Protein AF-A0A813K2S5-F1 (afdb_monomer)

Nearest PDB structures (foldseek):
  2o8b-assembly1_B  TM=3.617E-01  e=5.318E+00  Homo sapiens
  2o8e-assembly1_B  TM=2.676E-01  e=5.989E+00  Homo sapiens

pLDDT: mean 72.58, std 20.73, range [22.94, 98.62]

Solvent-accessible surface area (backbone atoms only — not comparable to full-atom values): 15401 Å² total; per-residue (Å²): 129,87,79,76,51,70,48,83,64,84,68,65,55,86,77,59,56,74,66,59,56,49,53,54,44,56,50,41,70,76,36,74,79,32,55,34,49,39,57,57,75,54,79,77,63,90,71,60,77,89,68,70,72,74,71,75,44,37,59,99,52,83,78,82,60,95,55,43,89,54,38,41,74,51,77,44,74,51,33,73,89,70,33,98,52,67,48,44,52,58,40,32,38,36,63,92,74,27,31,32,36,40,49,63,71,49,37,31,54,59,90,60,70,59,75,76,48,26,74,41,27,86,86,70,52,67,36,81,62,50,68,69,56,35,52,51,49,52,42,47,72,44,48,61,44,82,87,78,85,49,74,63,57,54,53,55,58,37,64,37,67,32,36,45,35,50,53,50,60,69,58,47,40,72,64,40,32,70,63,49,41,54,45,51,59,57,59,42,72,47,84,29,57,26,33,39,33,73,47,80,43,54,70,44,61,40,41,34,65,54,50,52,33,25,48,14,63,62,73,82,41,78,31,54,66,78,81,54,76,70,53,50,53,38,40,48,57,51,40,64,54,41,73,44,102,60,29,81,77,64,76,85,64,80,82,80,78,71,78,88,126

Sequence (261 aa):
MNSERWLILWCQAQHLSTRHRSHIFRRSTQRPQFGSLHSPGQNTSPFDPSLGSHVDGVLGQGGSPPWEQEIEYKVFYVGPPETAGTYAETAFFHKKTNTLLITDAVLKVPDMPPPVLASYGYEGTPEELSLQQWYYKFIAFNFLTMRGSDEADFKALCKPPGIVSPILRFTLYPICQKQAAAWVESVARWPFEQVVAAHLQSPFRLTPVEFVDAFGFLFGKKSSWEPEAAQLVNLRSASENLDGPDALKSSIWVRFDVAQS

Mean predicted aligned error: 10.88 Å

Structure (mmCIF, N/CA/C/O backbone):
data_AF-A0A813K2S5-F1
#
_entry.id   AF-A0A813K2S5-F1
#
loop_
_atom_site.group_PDB
_atom_site.id
_atom_site.type_symbol
_atom_site.label_atom_id
_atom_site.label_alt_id
_atom_site.label_comp_id
_atom_site.label_asym_id
_atom_site.label_entity_id
_atom_site.label_seq_id
_atom_site.pdbx_PDB_ins_code
_atom_site.Cartn_x
_atom_site.Cartn_y
_atom_site.Cartn_z
_atom_site.occupancy
_atom_site.B_iso_or_equiv
_atom_site.auth_seq_id
_atom_site.auth_comp_id
_atom_site.auth_asym_id
_atom_site.auth_atom_id
_atom_site.pdbx_PDB_model_num
ATOM 1 N N . MET A 1 1 ? -32.348 8.554 10.141 1.00 35.47 1 MET A N 1
ATOM 2 C CA . MET A 1 1 ? -30.985 8.764 10.673 1.00 35.47 1 MET A CA 1
ATOM 3 C C . MET A 1 1 ? -30.166 9.372 9.554 1.00 35.47 1 MET A C 1
ATOM 5 O O . MET A 1 1 ? -30.140 8.791 8.477 1.00 35.47 1 MET A O 1
ATOM 9 N N . ASN A 1 2 ? -29.651 10.587 9.755 1.00 33.03 2 ASN A N 1
ATOM 10 C CA . ASN A 1 2 ? -28.943 11.352 8.729 1.00 33.03 2 ASN A CA 1
ATOM 11 C C . ASN A 1 2 ? -27.698 10.586 8.277 1.00 33.03 2 ASN A C 1
ATOM 13 O O . ASN A 1 2 ? -26.730 10.488 9.020 1.00 33.03 2 ASN A O 1
ATOM 17 N N . SER A 1 3 ? -27.729 10.047 7.059 1.00 38.81 3 SER A N 1
ATOM 18 C CA . SER A 1 3 ? -26.533 9.587 6.363 1.00 38.81 3 SER A CA 1
ATOM 19 C C . SER A 1 3 ? -25.737 10.829 5.956 1.00 38.81 3 SER A C 1
ATOM 21 O O . SER A 1 3 ? -25.909 11.347 4.847 1.00 38.81 3 SER A O 1
ATOM 23 N N . GLU A 1 4 ? -24.954 11.381 6.876 1.00 46.59 4 GLU A N 1
ATOM 24 C CA . GLU A 1 4 ? -23.984 12.415 6.536 1.00 46.59 4 GLU A CA 1
ATOM 25 C C . GLU A 1 4 ? -23.034 11.824 5.496 1.00 46.59 4 GLU A C 1
ATOM 27 O O . GLU A 1 4 ? -22.458 10.749 5.673 1.00 46.59 4 GLU A O 1
ATOM 32 N N . ARG A 1 5 ? -22.995 12.454 4.326 1.00 54.19 5 ARG A N 1
ATOM 33 C CA . ARG A 1 5 ? -22.321 11.910 3.156 1.00 54.19 5 ARG A CA 1
ATOM 34 C C . ARG A 1 5 ? -20.870 12.361 3.240 1.00 54.19 5 ARG A C 1
ATOM 36 O O . ARG A 1 5 ? -20.599 13.512 2.960 1.00 54.19 5 ARG A O 1
ATOM 43 N N . TRP A 1 6 ? -19.950 11.488 3.634 1.00 51.88 6 TRP A N 1
ATOM 44 C CA . TRP A 1 6 ? -18.517 11.798 3.722 1.00 51.88 6 TRP A CA 1
ATOM 45 C C . TRP A 1 6 ? -17.770 11.253 2.504 1.00 51.88 6 TRP A C 1
ATOM 47 O O . TRP A 1 6 ? -18.088 10.169 2.012 1.00 51.88 6 TRP A O 1
ATOM 57 N N . LEU A 1 7 ? -16.812 12.019 1.977 1.00 45.34 7 LEU A N 1
ATOM 58 C CA . LEU A 1 7 ? -15.951 11.591 0.876 1.00 45.34 7 LEU A CA 1
ATOM 59 C C . LEU A 1 7 ? -14.564 11.340 1.459 1.00 45.34 7 LEU A C 1
ATOM 61 O O . LEU A 1 7 ? -13.868 12.277 1.834 1.00 45.34 7 LEU A O 1
ATOM 65 N N . ILE A 1 8 ? -14.154 10.074 1.530 1.00 52.47 8 ILE A N 1
ATOM 66 C CA . ILE A 1 8 ? -12.787 9.730 1.923 1.00 52.47 8 ILE A CA 1
ATOM 67 C C . ILE A 1 8 ? -11.876 10.095 0.750 1.00 52.47 8 ILE A C 1
ATOM 69 O O . ILE A 1 8 ? -11.872 9.427 -0.286 1.00 52.47 8 ILE A O 1
ATOM 73 N N . LEU A 1 9 ? -11.134 11.190 0.889 1.00 47.56 9 LEU A N 1
ATOM 74 C CA . LEU A 1 9 ? -10.131 11.598 -0.085 1.00 47.56 9 LEU A CA 1
ATOM 75 C C . LEU A 1 9 ? -8.822 10.890 0.248 1.00 47.56 9 LEU A C 1
ATOM 77 O O . LEU A 1 9 ? -8.019 11.322 1.068 1.00 47.56 9 LEU A O 1
ATOM 81 N N . TRP A 1 10 ? -8.667 9.737 -0.387 1.00 48.69 10 TRP A N 1
ATOM 82 C CA . TRP A 1 10 ? -7.575 8.809 -0.171 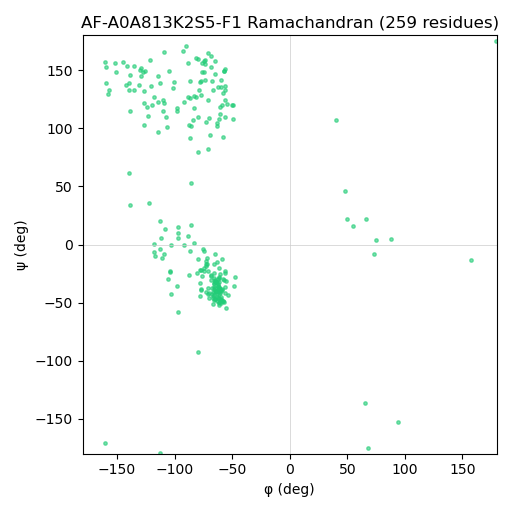1.00 48.69 10 TRP A CA 1
ATOM 83 C C . TRP A 1 10 ? -6.361 9.166 -1.026 1.00 48.69 10 TRP A C 1
ATOM 85 O O . TRP A 1 10 ? -6.346 8.868 -2.220 1.00 48.69 10 TRP A O 1
ATOM 95 N N . CYS A 1 11 ? -5.336 9.795 -0.449 1.00 43.56 11 CYS A N 1
ATOM 96 C CA . CYS A 1 11 ? -4.031 9.862 -1.105 1.00 43.56 11 CYS A CA 1
ATOM 97 C C . CYS A 1 11 ? -2.877 10.155 -0.134 1.00 43.56 11 CYS A C 1
ATOM 99 O O . CYS A 1 11 ? -2.988 11.019 0.735 1.00 43.56 11 CYS A O 1
ATOM 101 N N . GLN A 1 12 ? -1.754 9.466 -0.333 1.00 46.38 12 GLN A N 1
ATOM 102 C CA . GLN A 1 12 ? -0.416 9.741 0.198 1.00 46.38 12 GLN A CA 1
ATOM 103 C C . GLN A 1 12 ? 0.026 11.159 -0.237 1.00 46.38 12 GLN A C 1
ATOM 105 O O . GLN A 1 12 ? 0.525 11.389 -1.335 1.00 46.38 12 GLN A O 1
ATOM 110 N N . ALA A 1 13 ? -0.237 12.176 0.588 1.0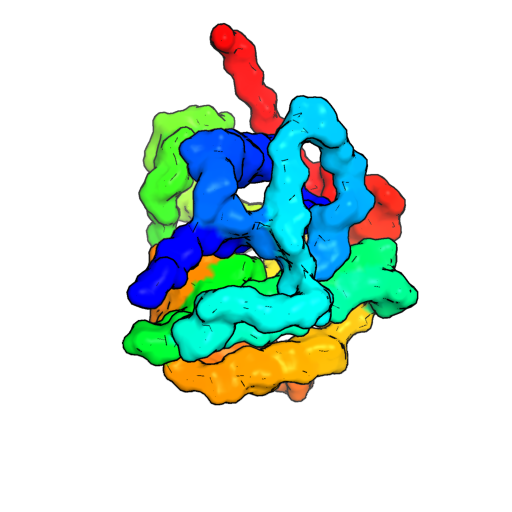0 38.75 13 ALA A N 1
ATOM 111 C CA . ALA A 1 13 ? -0.197 13.571 0.139 1.00 38.75 13 ALA A CA 1
ATOM 112 C C . ALA A 1 13 ? 1.169 14.267 0.227 1.00 38.75 13 ALA A C 1
ATOM 114 O O . ALA A 1 13 ? 1.231 15.476 -0.011 1.00 38.75 13 ALA A O 1
ATOM 115 N N . GLN A 1 14 ? 2.267 13.583 0.540 1.00 40.28 14 GLN A N 1
ATOM 116 C CA . GLN A 1 14 ? 3.541 14.295 0.697 1.00 40.28 14 GLN A CA 1
ATOM 117 C C . GLN A 1 14 ? 4.180 14.703 -0.626 1.00 40.28 14 GLN A C 1
ATOM 119 O O . GLN A 1 14 ? 4.801 15.761 -0.678 1.00 40.28 14 GLN A O 1
ATOM 124 N N . HIS A 1 15 ? 3.910 13.980 -1.719 1.00 42.50 15 HIS A N 1
ATOM 125 C CA . HIS A 1 15 ? 4.496 14.282 -3.031 1.00 42.50 15 HIS A CA 1
ATOM 126 C C . HIS A 1 15 ? 3.508 14.153 -4.200 1.00 42.50 15 HIS A C 1
ATOM 128 O O . HIS A 1 15 ? 3.886 13.807 -5.315 1.00 42.50 15 HIS A O 1
ATOM 134 N N . LEU A 1 16 ? 2.229 14.477 -3.982 1.00 41.88 16 LEU A N 1
ATOM 135 C CA . LEU A 1 16 ? 1.298 14.661 -5.096 1.00 41.88 16 LEU A CA 1
ATOM 136 C C . LEU A 1 16 ? 1.748 15.822 -5.992 1.00 41.88 16 LEU A C 1
ATOM 138 O O . LEU A 1 16 ? 2.026 16.915 -5.493 1.00 41.88 16 LEU A O 1
ATOM 142 N N . SER A 1 17 ? 1.709 15.634 -7.317 1.00 42.88 17 SER A N 1
ATOM 143 C CA . SER A 1 17 ? 1.743 16.781 -8.231 1.00 42.88 17 SER A CA 1
ATOM 144 C C . SER A 1 17 ? 0.589 17.728 -7.915 1.00 42.88 17 SER A C 1
ATOM 146 O O . SER A 1 17 ? -0.513 17.310 -7.539 1.00 42.88 17 SER A O 1
ATOM 148 N N . THR A 1 18 ? 0.806 19.017 -8.163 1.00 47.19 18 THR A N 1
ATOM 149 C CA . THR A 1 18 ? -0.199 20.085 -8.053 1.00 47.19 18 THR A CA 1
ATOM 150 C C . THR A 1 18 ? -1.531 19.724 -8.733 1.00 47.19 18 THR A C 1
ATOM 152 O O . THR A 1 18 ? -2.592 20.156 -8.288 1.00 47.19 18 THR A O 1
ATOM 155 N N . ARG A 1 19 ? -1.503 18.871 -9.772 1.00 46.28 19 ARG A N 1
ATOM 156 C CA . ARG A 1 19 ? -2.680 18.396 -10.520 1.00 46.28 19 ARG A CA 1
ATOM 157 C C . ARG A 1 19 ? -3.579 17.420 -9.754 1.00 46.28 19 ARG A C 1
ATOM 159 O O . ARG A 1 19 ? -4.795 17.474 -9.905 1.00 46.28 19 ARG A O 1
ATOM 166 N N . HIS A 1 20 ? -3.023 16.519 -8.946 1.00 51.09 20 HIS A N 1
ATOM 167 C CA . HIS A 1 20 ? -3.853 15.576 -8.186 1.00 51.09 20 HIS A CA 1
ATOM 168 C C . HIS A 1 20 ? -4.575 16.302 -7.042 1.00 51.09 20 HIS A C 1
ATOM 170 O O . HIS A 1 20 ? -5.776 16.124 -6.838 1.00 51.09 20 HIS A O 1
ATOM 176 N N . ARG A 1 21 ? -3.860 17.217 -6.370 1.00 54.69 21 ARG A N 1
ATOM 177 C CA . ARG A 1 21 ? -4.424 18.095 -5.333 1.00 54.69 21 ARG A CA 1
ATOM 178 C C . ARG A 1 21 ? -5.542 18.982 -5.889 1.00 54.69 21 ARG A C 1
ATOM 180 O O . ARG A 1 21 ? -6.594 19.091 -5.266 1.00 54.69 21 ARG A O 1
ATOM 187 N N . SER A 1 22 ? -5.370 19.543 -7.089 1.00 57.72 22 SER A N 1
ATOM 188 C CA . SER A 1 22 ? -6.408 20.368 -7.720 1.00 57.72 22 SER A CA 1
ATOM 189 C C . SER A 1 22 ? -7.646 19.570 -8.150 1.00 57.72 22 SER A C 1
ATOM 191 O O . SER A 1 22 ? -8.754 20.104 -8.102 1.00 57.72 22 SER A O 1
ATOM 193 N N . HIS A 1 23 ? -7.512 18.287 -8.509 1.00 59.78 23 HIS A N 1
ATOM 194 C CA . HIS A 1 23 ? -8.668 17.437 -8.821 1.00 59.78 23 HIS A CA 1
ATOM 195 C C . HIS A 1 23 ? -9.488 17.088 -7.573 1.00 59.78 23 HIS A C 1
ATOM 197 O O . HIS A 1 23 ? -10.718 17.156 -7.604 1.00 59.78 23 HIS A O 1
ATOM 203 N N . ILE A 1 24 ? -8.808 16.757 -6.470 1.00 58.00 24 ILE A N 1
ATOM 204 C CA . ILE A 1 24 ? -9.434 16.546 -5.159 1.00 58.00 24 ILE A CA 1
ATOM 205 C C . ILE A 1 24 ? -10.199 17.806 -4.735 1.00 58.00 24 ILE A C 1
ATOM 207 O O . ILE A 1 24 ? -11.386 17.735 -4.415 1.00 58.00 24 ILE A O 1
ATOM 211 N N . PHE A 1 25 ? -9.551 18.965 -4.845 1.00 61.44 25 PHE A N 1
ATOM 212 C CA . PHE A 1 25 ? -10.149 20.262 -4.546 1.00 61.44 25 PHE A CA 1
ATOM 213 C C . PHE A 1 25 ? -11.383 20.580 -5.408 1.00 61.44 25 PHE A C 1
ATOM 215 O O . PHE A 1 25 ? -12.428 21.005 -4.910 1.00 61.44 25 PHE A O 1
ATOM 222 N N . ARG A 1 26 ? -11.305 20.339 -6.721 1.00 59.34 26 ARG A N 1
ATOM 223 C CA . ARG A 1 26 ? -12.440 20.565 -7.626 1.00 59.34 26 ARG A CA 1
ATOM 224 C C . ARG A 1 26 ? -13.641 19.693 -7.256 1.00 59.34 26 ARG A C 1
ATOM 226 O O . ARG A 1 26 ? -14.778 20.111 -7.441 1.00 59.34 26 ARG A O 1
ATOM 233 N N . ARG A 1 27 ? -13.409 18.489 -6.725 1.00 60.56 27 ARG A N 1
ATOM 234 C CA . ARG A 1 27 ? -14.488 17.604 -6.269 1.00 60.56 27 ARG A CA 1
ATOM 235 C C . ARG A 1 27 ? -15.072 18.021 -4.922 1.00 60.56 27 ARG A C 1
ATOM 237 O O . ARG A 1 27 ? -16.290 17.936 -4.784 1.00 60.56 27 ARG A O 1
ATOM 244 N N . SER A 1 28 ? -14.257 18.475 -3.966 1.00 58.66 28 SER A N 1
ATOM 245 C CA . SER A 1 28 ? -14.759 18.942 -2.664 1.00 58.66 28 SER A CA 1
ATOM 246 C C . SER A 1 28 ? -15.585 20.225 -2.803 1.00 58.66 28 SER A C 1
ATOM 248 O O . SER A 1 28 ? -16.682 20.311 -2.261 1.00 58.66 28 SER A O 1
ATOM 250 N N . THR A 1 29 ? -15.152 21.172 -3.641 1.00 60.12 29 THR A N 1
ATOM 251 C CA . THR A 1 29 ? -15.926 22.397 -3.940 1.00 60.12 29 THR A CA 1
ATOM 252 C C . THR A 1 29 ? -17.232 22.141 -4.683 1.00 60.12 29 THR A C 1
ATOM 254 O O . THR A 1 29 ? -18.218 22.833 -4.449 1.00 60.12 29 THR A O 1
ATOM 257 N N . GLN A 1 30 ? -17.278 21.133 -5.557 1.00 63.53 30 GLN A N 1
ATOM 258 C CA . GLN A 1 30 ? -18.517 20.717 -6.224 1.00 63.53 30 GLN A CA 1
ATOM 259 C C . GLN A 1 30 ? -19.491 19.992 -5.288 1.00 63.53 30 GLN A C 1
ATOM 261 O O . GLN A 1 30 ? -20.648 19.776 -5.656 1.00 63.53 30 GLN A O 1
ATOM 266 N N . ARG A 1 31 ? -19.030 19.566 -4.107 1.00 63.06 31 ARG A N 1
ATOM 267 C CA . ARG A 1 31 ? -19.806 18.765 -3.162 1.00 63.06 31 ARG A CA 1
ATOM 268 C C . ARG A 1 31 ? -19.569 19.219 -1.710 1.00 63.06 31 ARG A C 1
ATOM 270 O O . ARG A 1 31 ? -19.125 18.406 -0.902 1.00 63.06 31 ARG A O 1
ATOM 277 N N . PRO A 1 32 ? -19.906 20.475 -1.358 1.00 60.59 32 PRO A N 1
ATOM 278 C CA . PRO A 1 32 ? -19.637 21.056 -0.036 1.00 60.59 32 PRO A CA 1
ATOM 279 C C . PRO A 1 32 ? -20.361 20.346 1.118 1.00 60.59 32 PRO A C 1
ATOM 281 O O . PRO A 1 32 ? -20.025 20.539 2.277 1.00 60.59 32 PRO A O 1
ATOM 284 N N . GLN A 1 33 ? -21.357 19.513 0.812 1.00 56.88 33 GLN A N 1
ATOM 285 C CA . GLN A 1 33 ? -22.046 18.657 1.773 1.00 56.88 33 GLN A CA 1
ATOM 286 C C . GLN A 1 33 ? -21.233 17.426 2.216 1.00 56.88 33 GLN A C 1
ATOM 288 O O . GLN A 1 33 ? -21.732 16.657 3.034 1.00 56.88 33 GLN A O 1
ATOM 293 N N . PHE A 1 34 ? -20.045 17.202 1.641 1.00 64.25 34 PHE A N 1
ATOM 294 C CA . PHE A 1 34 ? -19.131 16.131 2.029 1.00 64.25 34 PHE A CA 1
ATOM 295 C C . PHE A 1 34 ? -17.909 16.713 2.725 1.00 64.25 34 PHE A C 1
ATOM 297 O O . PHE A 1 34 ? -17.176 17.488 2.113 1.00 64.25 34 PHE A O 1
ATOM 304 N N . GLY A 1 35 ? -17.662 16.296 3.966 1.00 66.00 35 GLY A N 1
ATOM 305 C CA . GLY A 1 35 ? -16.432 16.672 4.650 1.00 66.00 35 GLY A CA 1
ATOM 306 C C . GLY A 1 35 ? -15.225 15.829 4.219 1.00 66.00 35 GLY A C 1
ATOM 307 O O . GLY A 1 35 ? -15.371 14.725 3.677 1.00 66.00 35 GLY A O 1
ATOM 308 N N . SER A 1 36 ? -14.035 16.376 4.458 1.00 70.50 36 SER A N 1
ATOM 309 C CA . SER A 1 36 ? -12.721 15.884 4.051 1.00 70.50 36 SER A CA 1
ATOM 310 C C . SER A 1 36 ? -11.837 15.599 5.264 1.00 70.50 36 SER A C 1
ATOM 312 O O . SER A 1 36 ? -11.511 16.495 6.044 1.00 70.50 36 SER A O 1
ATOM 314 N N . LEU A 1 37 ? -11.402 14.345 5.393 1.00 73.25 37 LEU A N 1
ATOM 315 C CA . LEU A 1 37 ? -10.451 13.898 6.411 1.00 73.25 37 LEU A CA 1
ATOM 316 C C . LEU A 1 37 ? -9.133 13.495 5.751 1.00 73.25 37 LEU A C 1
ATOM 318 O O . LEU A 1 37 ? -9.137 12.835 4.713 1.00 73.25 37 LEU A O 1
ATOM 322 N N . HIS A 1 38 ? -8.013 13.864 6.371 1.00 76.25 38 HIS A N 1
ATOM 323 C CA . HIS A 1 38 ? -6.666 13.602 5.851 1.00 76.25 38 HIS A CA 1
ATOM 324 C C . HIS A 1 38 ? -5.821 12.784 6.826 1.00 76.25 38 HIS A C 1
ATOM 326 O O . HIS A 1 38 ? -6.078 12.776 8.027 1.00 76.25 38 HIS A O 1
ATOM 332 N N . SER A 1 39 ? -4.771 12.125 6.329 1.00 76.44 39 SER A N 1
ATOM 333 C CA . SER A 1 39 ? -3.794 11.485 7.223 1.00 76.44 39 SER A CA 1
ATOM 334 C C . SER A 1 39 ? -2.896 12.545 7.890 1.00 76.44 39 SER A C 1
ATOM 336 O O . SER A 1 39 ? -2.713 13.630 7.327 1.00 76.44 39 SER A O 1
ATOM 338 N N . PRO A 1 40 ? -2.300 12.272 9.064 1.00 77.50 40 PRO A N 1
ATOM 339 C CA . PRO A 1 40 ? -1.408 13.221 9.732 1.00 77.50 40 PRO A CA 1
ATOM 340 C C . PRO A 1 40 ? -0.229 13.672 8.856 1.00 77.50 40 PRO A C 1
ATOM 342 O O . PRO A 1 40 ? 0.221 12.952 7.970 1.00 77.50 40 PRO A O 1
ATOM 345 N N . GLY A 1 41 ? 0.269 14.893 9.074 1.00 68.62 41 GLY A N 1
ATOM 346 C CA . GLY A 1 41 ? 1.410 15.455 8.330 1.00 68.62 41 GLY A CA 1
ATOM 347 C C . GLY A 1 41 ? 1.121 15.877 6.882 1.00 68.62 41 GLY A C 1
ATOM 348 O O . GLY A 1 41 ? 1.942 16.563 6.277 1.00 68.62 41 GLY A O 1
ATOM 349 N N . GLN A 1 42 ? -0.058 15.563 6.337 1.00 63.44 42 GLN A N 1
ATOM 350 C CA . GLN A 1 42 ? -0.455 15.910 4.965 1.00 63.44 42 GLN A CA 1
ATOM 351 C C . GLN A 1 42 ? -0.821 17.393 4.750 1.00 63.44 42 GLN A C 1
ATOM 353 O O . GLN A 1 42 ? -1.011 17.818 3.614 1.00 63.44 42 GLN A O 1
ATOM 358 N N . ASN A 1 43 ? -0.865 18.191 5.822 1.00 55.62 43 ASN A N 1
ATOM 359 C CA . ASN A 1 43 ? -1.227 19.616 5.809 1.00 55.62 43 ASN A CA 1
ATOM 360 C C . ASN A 1 43 ? -0.016 20.577 5.783 1.00 55.62 43 ASN A C 1
ATOM 362 O O . ASN A 1 43 ? -0.168 21.771 6.018 1.00 55.62 43 ASN A O 1
ATOM 366 N N . THR A 1 44 ? 1.203 20.071 5.568 1.00 46.28 44 THR A N 1
ATOM 367 C CA . THR A 1 44 ? 2.456 20.775 5.927 1.00 46.28 44 THR A CA 1
ATOM 368 C C . THR A 1 44 ? 3.140 21.560 4.797 1.00 46.28 44 THR A C 1
ATOM 370 O O . THR A 1 44 ? 4.210 22.123 5.007 1.00 46.28 44 THR A O 1
ATOM 373 N N . SER A 1 45 ? 2.536 21.669 3.611 1.00 44.00 45 SER A N 1
ATOM 374 C CA . SER A 1 45 ? 3.008 22.559 2.531 1.00 44.00 45 SER A CA 1
ATOM 375 C C . SER A 1 45 ? 1.959 23.650 2.303 1.00 44.00 45 SER A C 1
ATOM 377 O O . SER A 1 45 ? 0.782 23.328 2.474 1.00 44.00 45 SER A O 1
ATOM 379 N N . PRO A 1 46 ? 2.318 24.910 1.972 1.00 40.22 46 PRO A N 1
ATOM 380 C CA . PRO A 1 46 ? 1.391 26.030 2.070 1.00 40.22 46 PRO A CA 1
ATOM 381 C C . PRO A 1 46 ? 0.231 25.806 1.106 1.00 40.22 46 PRO A C 1
ATOM 383 O O . PRO A 1 46 ? 0.356 25.978 -0.106 1.00 40.22 46 PRO A O 1
ATOM 386 N N . PHE A 1 47 ? -0.899 25.373 1.657 1.00 49.78 47 PHE A N 1
ATOM 387 C CA . PHE A 1 47 ? -2.173 25.482 0.984 1.00 49.78 47 PHE A CA 1
ATOM 388 C C . PHE A 1 47 ? -2.396 26.969 0.770 1.00 49.78 47 PHE A C 1
ATOM 390 O O . PHE A 1 47 ? -2.421 27.731 1.734 1.00 49.78 47 PHE A O 1
ATOM 397 N N . ASP A 1 48 ? -2.501 27.378 -0.489 1.00 45.47 48 ASP A N 1
ATOM 398 C CA . ASP A 1 48 ? -2.971 28.711 -0.815 1.00 45.47 48 ASP A CA 1
ATOM 399 C C . ASP A 1 48 ? -4.399 28.841 -0.252 1.00 45.47 48 ASP A C 1
ATOM 401 O O . ASP A 1 48 ? -5.302 28.146 -0.730 1.00 45.47 48 ASP A O 1
ATOM 405 N N . PRO A 1 49 ? -4.634 29.689 0.766 1.00 46.47 49 PRO A N 1
ATOM 406 C CA . PRO A 1 49 ? -5.957 29.855 1.360 1.00 46.47 49 PRO A CA 1
ATOM 407 C C . PRO A 1 49 ? -6.987 30.372 0.344 1.00 46.47 49 PRO A C 1
ATOM 409 O O . PRO A 1 49 ? -8.188 30.191 0.542 1.00 46.47 49 PRO A O 1
ATOM 412 N N . SER A 1 50 ? -6.535 30.987 -0.759 1.00 44.91 50 SER A N 1
ATOM 413 C CA . SER A 1 50 ? -7.395 31.446 -1.855 1.00 44.91 50 SER A CA 1
ATOM 414 C C . SER A 1 50 ? -7.951 30.301 -2.709 1.00 44.91 50 SER A C 1
ATOM 416 O O . SER A 1 50 ? -8.961 30.474 -3.392 1.00 44.91 50 SER A O 1
ATOM 418 N N . LEU A 1 51 ? -7.361 29.104 -2.610 1.00 48.47 51 LEU A N 1
ATOM 419 C CA . LEU A 1 51 ? -7.858 27.882 -3.233 1.00 48.47 51 LEU A CA 1
ATOM 420 C C . LEU A 1 51 ? -8.899 27.165 -2.366 1.00 48.47 51 LEU A C 1
ATOM 422 O O . LEU A 1 51 ? -9.124 26.000 -2.612 1.00 48.47 51 LEU A O 1
ATOM 426 N N . GLY A 1 52 ? -9.525 27.785 -1.357 1.00 44.03 52 GLY A N 1
ATOM 427 C CA . GLY A 1 52 ? -10.814 27.352 -0.777 1.00 44.03 52 GLY A CA 1
ATOM 428 C C . GLY A 1 52 ? -10.948 25.909 -0.252 1.00 44.03 52 GLY A C 1
ATOM 429 O O . GLY A 1 52 ? -12.072 25.432 -0.086 1.00 44.03 52 GLY A O 1
ATOM 430 N N . SER A 1 53 ? -9.860 25.173 -0.021 1.00 50.81 53 SER A N 1
ATOM 431 C CA . SER A 1 53 ? -9.919 23.786 0.446 1.00 50.81 53 SER A CA 1
ATOM 432 C C . SER A 1 53 ? -10.183 23.737 1.950 1.00 50.81 53 SER A C 1
ATOM 434 O O . SER A 1 53 ? -9.310 24.079 2.748 1.00 50.81 53 SER A O 1
ATOM 436 N N . HIS A 1 54 ? -11.378 23.298 2.336 1.00 58.81 54 HIS A N 1
ATOM 437 C CA . HIS A 1 54 ? -11.701 22.991 3.725 1.00 58.81 54 HIS A CA 1
ATOM 438 C C . HIS A 1 54 ? -11.227 21.570 4.062 1.00 58.81 54 HIS A C 1
ATOM 440 O O . HIS A 1 54 ? -11.529 20.625 3.333 1.00 58.81 54 HIS A O 1
ATOM 446 N N . VAL A 1 55 ? -10.454 21.437 5.139 1.00 64.44 55 VAL A N 1
ATOM 447 C CA . VAL A 1 55 ? -10.108 20.152 5.756 1.00 64.44 55 VAL A CA 1
ATOM 448 C C . VAL A 1 55 ? -10.846 20.098 7.084 1.00 64.44 55 VAL A C 1
ATOM 450 O O . VAL A 1 55 ? -10.554 20.898 7.971 1.00 64.44 55 VAL A O 1
ATOM 453 N N . ASP A 1 56 ? -11.792 19.171 7.211 1.00 69.44 56 ASP A N 1
ATOM 454 C CA . ASP A 1 56 ? -12.653 19.041 8.391 1.00 69.44 56 ASP A CA 1
ATOM 455 C C . ASP A 1 56 ? -11.934 18.365 9.567 1.00 69.44 56 ASP A C 1
ATOM 457 O O . ASP A 1 56 ? -12.318 18.541 10.722 1.00 69.44 56 ASP A O 1
ATOM 461 N N . GLY A 1 57 ? -10.874 17.594 9.297 1.00 75.06 57 GLY A N 1
ATOM 462 C CA . GLY A 1 57 ? -10.102 16.938 10.348 1.00 75.06 57 GLY A CA 1
ATOM 463 C C . GLY A 1 57 ? -8.935 16.082 9.863 1.00 75.06 57 GLY A C 1
ATOM 464 O O . GLY A 1 57 ? -8.718 15.870 8.666 1.00 75.06 57 GLY A O 1
ATOM 465 N N . VAL A 1 58 ? -8.178 15.573 10.834 1.00 81.38 58 VAL A N 1
ATOM 466 C CA . VAL A 1 58 ? -7.019 14.699 10.628 1.00 81.38 58 VAL A CA 1
ATOM 467 C C . VAL A 1 58 ? -7.302 13.350 11.282 1.00 81.38 58 VAL A C 1
ATOM 469 O O . VAL A 1 58 ? -7.640 13.281 12.457 1.00 81.38 58 VAL A O 1
ATOM 472 N N . LEU A 1 59 ? -7.158 12.259 10.535 1.00 84.06 59 LEU A N 1
ATOM 473 C CA . LEU A 1 59 ? -7.383 10.903 11.033 1.00 84.06 59 LEU A CA 1
ATOM 474 C C . LEU A 1 59 ? -6.440 10.588 12.197 1.00 84.06 59 LEU A C 1
ATOM 476 O O . LEU A 1 59 ? -5.246 10.883 12.146 1.00 84.06 59 LEU A O 1
ATOM 480 N N . GLY A 1 60 ? -6.984 9.982 13.253 1.00 83.38 60 GLY A N 1
ATOM 481 C CA . GLY A 1 60 ? -6.254 9.738 14.499 1.00 83.38 60 GLY A CA 1
ATOM 482 C C . GLY A 1 60 ? -6.059 10.983 15.376 1.00 83.38 60 GLY A C 1
ATOM 483 O O . GLY A 1 60 ? -5.409 10.883 16.414 1.00 83.38 60 GLY A O 1
ATOM 484 N N . GLN A 1 61 ? -6.614 12.141 14.994 1.00 83.56 61 GLN A N 1
ATOM 485 C CA . GLN A 1 61 ? -6.646 13.355 15.811 1.00 83.56 61 GLN A CA 1
ATOM 486 C C . GLN A 1 61 ? -8.090 13.866 15.934 1.00 83.56 61 GLN A C 1
ATOM 488 O O . GLN A 1 61 ? -8.743 14.179 14.944 1.00 83.56 61 GLN A O 1
ATOM 493 N N . GLY A 1 62 ? -8.591 13.992 17.162 1.00 80.62 62 GLY A N 1
ATOM 494 C CA . GLY A 1 62 ? -9.961 14.444 17.421 1.00 80.62 62 GLY A CA 1
ATOM 495 C C . GLY A 1 62 ? -10.962 13.298 17.575 1.00 80.62 62 GLY A C 1
ATOM 496 O O . GLY A 1 62 ? -10.613 12.221 18.056 1.00 80.62 62 GLY A O 1
ATOM 497 N N . GLY A 1 63 ? -12.229 13.567 17.252 1.00 79.50 63 GLY A N 1
ATOM 498 C CA . GLY A 1 63 ? -13.320 12.606 17.409 1.00 79.50 63 GLY A CA 1
ATOM 499 C C . GLY A 1 63 ? -13.330 11.519 16.334 1.00 79.50 63 GLY A C 1
ATOM 500 O O . GLY A 1 63 ? -12.835 11.710 15.225 1.00 79.50 63 GLY A O 1
ATOM 501 N N . SER A 1 64 ? -13.943 10.385 16.667 1.00 82.38 64 SER A N 1
ATOM 502 C CA . SER A 1 64 ? -14.217 9.298 15.729 1.00 82.38 64 SER A CA 1
ATOM 503 C C . SER A 1 64 ? -15.021 9.781 14.518 1.00 82.38 64 SER A C 1
ATOM 505 O O . SER A 1 64 ? -16.037 10.462 14.704 1.00 82.38 64 SER A O 1
ATOM 507 N N . PRO A 1 65 ? -14.629 9.417 13.283 1.00 83.44 65 PRO A N 1
ATOM 508 C CA . PRO A 1 65 ? -15.432 9.743 12.120 1.00 83.44 65 PRO A CA 1
ATOM 509 C C . PRO A 1 65 ? -16.778 9.001 12.180 1.00 83.44 65 PRO A C 1
ATOM 511 O O . PRO A 1 65 ? -16.842 7.860 12.644 1.00 83.44 65 PRO A O 1
ATOM 514 N N . PRO A 1 66 ? -17.870 9.592 11.670 1.00 80.50 66 PRO A N 1
ATOM 515 C CA . PRO A 1 66 ? -19.215 9.026 11.818 1.00 80.50 66 PRO A CA 1
ATOM 516 C C . PRO A 1 66 ? -19.406 7.686 11.090 1.00 80.50 66 PRO A C 1
ATOM 518 O O . PRO A 1 66 ? -20.339 6.948 11.391 1.00 80.50 66 PRO A O 1
ATOM 521 N N . TRP A 1 67 ? -18.512 7.351 10.155 1.00 84.75 67 TRP A N 1
ATOM 522 C CA . TRP A 1 67 ? -18.488 6.086 9.419 1.00 84.75 67 TRP A CA 1
ATOM 523 C C . TRP A 1 67 ? -17.611 4.998 10.067 1.00 84.75 67 TRP A C 1
ATOM 525 O O . TRP A 1 67 ? -17.556 3.888 9.542 1.00 84.75 67 TRP A O 1
ATOM 535 N N . GLU A 1 68 ? -16.943 5.263 11.198 1.00 86.56 68 GLU A N 1
ATOM 536 C CA . GLU A 1 68 ? -15.977 4.332 11.819 1.00 86.56 68 GLU A CA 1
ATOM 537 C C . GLU A 1 68 ? -16.583 2.958 12.161 1.00 86.56 68 GLU A C 1
ATOM 539 O O . GLU A 1 68 ? -15.915 1.921 12.132 1.00 86.56 68 GLU A O 1
ATOM 544 N N . GLN A 1 69 ? -17.887 2.926 12.451 1.00 89.38 69 GLN A N 1
ATOM 545 C CA . GLN A 1 69 ? -18.594 1.679 12.741 1.00 89.38 69 GLN A CA 1
ATOM 546 C C . GLN A 1 69 ? -18.670 0.744 11.526 1.00 89.38 69 GLN A C 1
ATOM 548 O O . GLN A 1 69 ? -18.685 -0.474 11.712 1.00 89.38 69 GLN A O 1
ATOM 553 N N . GLU A 1 70 ? -18.678 1.289 10.307 1.00 90.94 70 GLU A N 1
ATOM 554 C CA . GLU A 1 70 ? -18.748 0.543 9.042 1.00 90.94 70 GLU A CA 1
ATOM 555 C C . GLU A 1 70 ? -17.368 0.355 8.400 1.00 90.94 70 GLU A C 1
ATOM 557 O O . GLU A 1 70 ? -17.087 -0.692 7.806 1.00 90.94 70 GLU A O 1
ATOM 562 N N . ILE A 1 71 ? -16.507 1.366 8.536 1.00 93.38 71 ILE A N 1
ATOM 563 C CA . ILE A 1 71 ? -15.162 1.411 7.973 1.00 93.38 71 ILE A CA 1
ATOM 564 C C . ILE A 1 71 ? -14.185 1.722 9.109 1.00 93.38 71 ILE A C 1
ATOM 566 O O . ILE A 1 71 ? -14.064 2.863 9.542 1.00 93.38 71 ILE A O 1
ATOM 570 N N . GLU A 1 72 ? -13.470 0.710 9.591 1.00 94.88 72 GLU A N 1
ATOM 571 C CA . GLU A 1 72 ? -12.377 0.935 10.543 1.00 94.88 72 GLU A CA 1
ATOM 572 C C . GLU A 1 72 ? -11.156 1.513 9.823 1.00 94.88 72 GLU A C 1
ATOM 574 O O . GLU A 1 72 ? -11.000 1.326 8.618 1.00 94.88 72 GLU A O 1
ATOM 579 N N . TYR A 1 73 ? -10.260 2.180 10.549 1.00 94.19 73 TYR A N 1
ATOM 580 C CA . TYR A 1 73 ? -9.016 2.695 9.979 1.00 94.19 73 TYR A CA 1
ATOM 581 C C . TYR A 1 73 ? -7.836 2.554 10.947 1.00 94.19 73 TYR A C 1
ATOM 583 O O . TYR A 1 73 ? -8.003 2.482 12.163 1.00 94.19 73 TYR A O 1
ATOM 591 N N . LYS A 1 74 ? -6.626 2.474 10.389 1.00 95.12 74 LYS A N 1
ATOM 592 C CA . LYS A 1 74 ? -5.351 2.363 11.107 1.00 95.12 74 LYS A CA 1
ATOM 593 C C . LYS A 1 74 ? -4.324 3.242 10.420 1.00 95.12 74 LYS A C 1
ATOM 595 O O . LYS A 1 74 ? -3.931 2.982 9.282 1.00 95.12 74 LYS A O 1
ATOM 600 N N . VAL A 1 75 ? -3.877 4.263 11.137 1.00 92.38 75 VAL A N 1
ATOM 601 C CA . VAL A 1 75 ? -2.893 5.227 10.647 1.00 92.38 75 VAL A CA 1
ATOM 602 C C . VAL A 1 75 ? -1.486 4.723 10.954 1.00 92.38 75 VAL A C 1
ATOM 604 O O . VAL A 1 75 ? -1.158 4.417 12.098 1.00 92.38 75 VAL A O 1
ATOM 607 N N . PHE A 1 76 ? -0.649 4.670 9.929 1.00 91.94 76 PHE A N 1
ATOM 608 C CA . PHE A 1 76 ? 0.797 4.639 10.041 1.00 91.94 76 PHE A CA 1
ATOM 609 C C . PHE A 1 76 ? 1.312 6.056 9.840 1.00 91.94 76 PHE A C 1
ATOM 611 O O . PHE A 1 76 ? 1.116 6.638 8.777 1.00 91.94 76 PHE A O 1
ATOM 618 N N . TYR A 1 77 ? 1.958 6.616 10.856 1.00 89.06 77 TYR A N 1
ATOM 619 C CA . TYR A 1 77 ? 2.566 7.936 10.780 1.00 89.06 77 TYR A CA 1
ATOM 620 C C . TYR A 1 77 ? 3.957 7.903 11.401 1.00 89.06 77 TYR A C 1
ATOM 622 O O . TYR A 1 77 ? 4.134 7.387 12.504 1.00 89.06 77 TYR A O 1
ATOM 630 N N . VAL A 1 78 ? 4.924 8.475 10.694 1.00 84.19 78 VAL A N 1
ATOM 631 C CA . VAL A 1 78 ? 6.286 8.715 11.177 1.00 84.19 78 VAL A CA 1
ATOM 632 C C . VAL A 1 78 ? 6.712 10.130 10.793 1.00 84.19 78 VAL A C 1
ATOM 634 O O . VAL A 1 78 ? 6.190 10.715 9.843 1.00 84.19 78 VAL A O 1
ATOM 637 N N . GLY A 1 79 ? 7.628 10.716 11.550 1.00 81.62 79 GLY A N 1
ATOM 638 C CA . GLY A 1 79 ? 8.136 12.058 11.297 1.00 81.62 79 GLY A CA 1
ATOM 639 C C . GLY A 1 79 ? 9.466 12.286 11.997 1.00 81.62 79 GLY A C 1
ATOM 640 O O . GLY A 1 79 ? 10.046 11.335 12.511 1.00 81.62 79 GLY A O 1
ATOM 641 N N . PRO A 1 80 ? 9.966 13.528 12.020 1.00 75.44 80 PRO A N 1
ATOM 642 C CA . PRO A 1 80 ? 11.163 13.851 12.783 1.00 75.44 80 PRO A CA 1
ATOM 643 C C . PRO A 1 80 ? 10.981 13.548 14.285 1.00 75.44 80 PRO A C 1
ATOM 645 O O . PRO A 1 80 ? 9.915 13.864 14.824 1.00 75.44 80 PRO A O 1
ATOM 648 N N . PRO A 1 81 ? 12.016 13.028 14.980 1.00 77.31 81 PRO A N 1
ATOM 649 C CA . PRO A 1 81 ? 13.386 12.817 14.497 1.00 77.31 81 PRO A CA 1
ATOM 650 C C . PRO A 1 81 ? 13.632 11.483 13.769 1.00 77.31 81 PRO A C 1
ATOM 652 O O . PRO A 1 81 ? 14.736 11.283 13.271 1.00 77.31 81 PRO A O 1
ATOM 655 N N . GLU A 1 82 ? 12.663 10.568 13.713 1.00 72.50 82 GLU A N 1
ATOM 656 C CA . GLU A 1 82 ? 12.843 9.241 13.113 1.00 72.50 82 GLU A CA 1
ATOM 657 C C . GLU A 1 82 ? 13.109 9.311 11.606 1.00 72.50 82 GLU A C 1
ATOM 659 O O . GLU A 1 82 ? 13.910 8.538 11.093 1.00 72.50 82 GLU A O 1
ATOM 664 N N . THR A 1 83 ? 12.465 10.238 10.897 1.00 68.56 83 THR A N 1
ATOM 665 C CA . THR A 1 83 ? 12.632 10.454 9.453 1.00 68.56 83 THR A CA 1
ATOM 666 C C . THR A 1 83 ? 12.904 11.930 9.144 1.00 68.56 83 THR A C 1
ATOM 668 O O . THR A 1 83 ? 12.449 12.816 9.865 1.00 68.56 83 THR A O 1
ATOM 671 N N . ALA A 1 84 ? 13.626 12.223 8.052 1.00 66.06 84 ALA A N 1
ATOM 672 C CA . ALA A 1 84 ? 13.937 13.603 7.646 1.00 66.06 84 ALA A CA 1
ATOM 673 C C . ALA A 1 84 ? 12.683 14.416 7.259 1.00 66.06 84 ALA A C 1
ATOM 675 O O . ALA A 1 84 ? 12.620 15.625 7.477 1.00 66.06 84 ALA A O 1
ATOM 676 N N . GLY A 1 85 ? 11.675 13.741 6.701 1.00 71.00 85 GLY A N 1
ATOM 677 C CA . GLY A 1 85 ? 10.337 14.275 6.447 1.00 71.00 85 GLY A CA 1
ATOM 678 C C . GLY A 1 85 ? 9.288 13.590 7.317 1.00 71.00 85 GLY A C 1
ATOM 679 O O . GLY A 1 85 ? 9.601 12.698 8.098 1.00 71.00 85 GLY A O 1
ATOM 680 N N . THR A 1 86 ? 8.024 13.978 7.176 1.00 73.19 86 THR A N 1
ATOM 681 C CA . THR A 1 86 ? 6.923 13.147 7.689 1.00 73.19 86 THR A CA 1
ATOM 682 C C . THR A 1 86 ? 6.631 12.035 6.684 1.00 73.19 86 THR A C 1
ATOM 684 O O . THR A 1 86 ? 6.975 12.189 5.522 1.00 73.19 86 THR A O 1
ATOM 687 N N . TYR A 1 87 ? 5.964 10.956 7.093 1.00 79.62 87 TYR A N 1
ATOM 688 C CA . TYR A 1 87 ? 5.306 9.965 6.232 1.00 79.62 87 TYR A CA 1
ATOM 689 C C . TYR A 1 87 ? 3.998 9.511 6.866 1.00 79.62 87 TYR A C 1
ATOM 691 O O . TYR A 1 87 ? 3.954 9.275 8.072 1.00 79.62 87 TYR A O 1
ATOM 699 N N . ALA A 1 88 ? 2.943 9.386 6.058 1.00 83.94 88 ALA A N 1
ATOM 700 C CA . ALA A 1 88 ? 1.660 8.868 6.514 1.00 83.94 88 ALA A CA 1
ATOM 701 C C . ALA A 1 88 ? 1.011 7.930 5.493 1.00 83.94 88 ALA A C 1
ATOM 703 O O . ALA A 1 88 ? 0.886 8.272 4.319 1.00 83.94 88 ALA A O 1
ATOM 704 N N . GLU A 1 89 ? 0.533 6.788 5.963 1.00 86.25 89 GLU A N 1
ATOM 705 C CA . GLU A 1 89 ? -0.305 5.835 5.236 1.00 86.25 89 GLU A CA 1
ATOM 706 C C . GLU A 1 89 ? -1.483 5.506 6.151 1.00 86.25 89 GLU A C 1
ATOM 708 O O . GLU A 1 89 ? -1.298 5.311 7.349 1.00 86.25 89 GLU A O 1
ATOM 713 N N . THR A 1 90 ? -2.696 5.439 5.618 1.00 90.50 90 THR A N 1
ATOM 714 C CA . THR A 1 90 ? -3.843 5.018 6.423 1.00 90.50 90 THR A CA 1
ATOM 715 C C . THR A 1 90 ? -4.495 3.849 5.729 1.00 90.50 90 THR A C 1
ATOM 717 O O . THR A 1 90 ? -4.985 4.003 4.623 1.00 90.50 90 THR A O 1
ATOM 720 N N . ALA A 1 91 ? -4.520 2.695 6.389 1.00 94.19 91 ALA A N 1
ATOM 721 C CA . ALA A 1 91 ? -5.278 1.539 5.941 1.00 94.19 91 ALA A CA 1
ATOM 722 C C . ALA A 1 91 ? -6.705 1.634 6.476 1.00 94.19 91 ALA A C 1
ATOM 724 O O . ALA A 1 91 ? -6.907 2.019 7.628 1.00 94.19 91 ALA A O 1
ATOM 725 N N . PHE A 1 92 ? -7.689 1.264 5.665 1.00 95.25 92 PHE A N 1
ATOM 726 C CA . PHE A 1 92 ? -9.090 1.267 6.072 1.00 95.25 92 PHE A CA 1
ATOM 727 C C . PHE A 1 92 ? -9.708 -0.085 5.750 1.00 95.25 92 PHE A C 1
ATOM 729 O O . PHE A 1 92 ? -9.390 -0.704 4.739 1.00 95.25 92 PHE A O 1
ATOM 736 N N . PHE A 1 93 ? -10.613 -0.539 6.602 1.00 97.00 93 PHE A N 1
ATOM 737 C CA . PHE A 1 93 ? -11.247 -1.838 6.494 1.00 97.00 93 PHE A CA 1
ATOM 738 C C . PHE A 1 93 ? -12.757 -1.687 6.440 1.00 97.00 93 PHE A C 1
ATOM 740 O O . PHE A 1 93 ? -13.401 -1.347 7.433 1.00 97.00 93 PHE A O 1
ATOM 747 N N . HIS A 1 94 ? -13.326 -1.970 5.272 1.00 96.69 94 HIS A N 1
ATOM 748 C CA . HIS A 1 94 ? -14.767 -2.000 5.089 1.00 96.69 94 HIS A CA 1
ATOM 749 C C . HIS A 1 94 ? -15.315 -3.365 5.520 1.00 96.69 94 HIS A C 1
ATOM 751 O O . HIS A 1 94 ? -15.147 -4.373 4.824 1.00 96.69 94 HIS A O 1
ATOM 757 N N . LYS A 1 95 ? -15.994 -3.387 6.673 1.00 96.06 95 LYS A N 1
ATOM 758 C CA . LYS A 1 95 ? -16.393 -4.620 7.377 1.00 96.06 95 LYS A CA 1
ATOM 759 C C . LYS A 1 95 ? -17.346 -5.488 6.570 1.00 96.06 95 LYS A C 1
ATOM 761 O O . LYS A 1 95 ? -17.240 -6.706 6.583 1.00 96.06 95 LYS A O 1
ATOM 766 N N . LYS A 1 96 ? -18.288 -4.864 5.858 1.00 96.75 96 LYS A N 1
ATOM 767 C CA . LYS A 1 96 ? -19.349 -5.581 5.138 1.00 96.75 96 LYS A CA 1
ATOM 768 C C . LYS A 1 96 ? -18.812 -6.440 3.992 1.00 96.75 96 LYS A C 1
ATOM 770 O O . LYS A 1 96 ? -19.411 -7.464 3.680 1.00 96.75 96 LYS A O 1
ATOM 775 N N . THR A 1 97 ? -17.733 -6.006 3.341 1.00 96.56 97 THR A N 1
ATOM 776 C CA . THR A 1 97 ? -17.176 -6.683 2.156 1.00 96.56 97 THR A CA 1
ATOM 777 C C . THR A 1 97 ? -15.820 -7.326 2.411 1.00 96.56 97 THR A C 1
ATOM 779 O O . THR A 1 97 ? -15.206 -7.807 1.458 1.00 96.56 97 THR A O 1
ATOM 782 N N . ASN A 1 98 ? -15.341 -7.310 3.662 1.00 97.94 98 ASN A N 1
ATOM 783 C CA . ASN A 1 98 ? -14.002 -7.761 4.032 1.00 97.94 98 ASN A CA 1
ATOM 784 C C . ASN A 1 98 ? -12.926 -7.162 3.108 1.00 97.94 98 ASN A C 1
ATOM 786 O O . ASN A 1 98 ? -12.063 -7.869 2.584 1.00 97.94 98 ASN A O 1
ATOM 790 N N . THR A 1 99 ? -13.005 -5.853 2.857 1.00 98.00 99 THR A N 1
ATOM 791 C CA . THR A 1 99 ? -12.115 -5.165 1.914 1.00 98.00 99 THR A CA 1
ATOM 792 C C . THR A 1 99 ? -11.154 -4.260 2.657 1.00 98.00 99 THR A C 1
ATOM 794 O O . THR A 1 99 ? -11.583 -3.371 3.395 1.00 98.00 99 THR A O 1
ATOM 797 N N . LEU A 1 100 ? -9.862 -4.464 2.420 1.00 97.81 100 LEU A N 1
ATOM 798 C CA . LEU A 1 100 ? -8.812 -3.537 2.812 1.00 97.81 100 LEU A CA 1
ATOM 799 C C . LEU A 1 100 ? -8.645 -2.483 1.713 1.00 97.81 100 LEU A C 1
ATOM 801 O O . LEU A 1 100 ? -8.454 -2.808 0.546 1.00 97.81 100 LEU A O 1
ATOM 805 N N . LEU A 1 101 ? -8.718 -1.215 2.079 1.00 95.12 101 LEU A N 1
ATOM 806 C CA . LEU A 1 101 ? -8.345 -0.096 1.230 1.00 95.12 101 LEU A CA 1
ATOM 807 C C . LEU A 1 101 ? -6.953 0.371 1.677 1.00 95.12 101 LEU A C 1
ATOM 809 O O . LEU A 1 101 ? -6.685 0.441 2.882 1.00 95.12 101 LEU A O 1
ATOM 813 N N . ILE A 1 102 ? -6.055 0.626 0.726 1.00 89.00 102 ILE A N 1
ATOM 814 C CA . ILE A 1 102 ? -4.652 0.993 0.991 1.00 89.00 102 ILE A CA 1
ATOM 815 C C . ILE A 1 102 ? -4.105 1.883 -0.137 1.00 89.00 102 ILE A C 1
ATOM 817 O O . ILE A 1 102 ? -4.560 1.760 -1.272 1.00 89.00 102 ILE A O 1
ATOM 821 N N . THR A 1 103 ? -3.176 2.811 0.137 1.00 81.25 103 THR A N 1
ATOM 822 C CA . THR A 1 103 ? -2.488 3.547 -0.946 1.00 81.25 103 THR A CA 1
ATOM 823 C C . THR A 1 103 ? -1.378 2.690 -1.542 1.00 81.25 103 THR A C 1
ATOM 825 O O . THR A 1 103 ? -1.636 1.883 -2.437 1.00 81.25 103 THR A O 1
ATOM 828 N N . ASP A 1 104 ? -0.161 2.834 -1.014 1.00 78.81 104 ASP A N 1
ATOM 829 C CA . ASP A 1 104 ? 1.065 2.446 -1.718 1.00 78.81 104 ASP A CA 1
ATOM 830 C C . ASP A 1 104 ? 1.810 1.339 -0.967 1.00 78.81 104 ASP A C 1
ATOM 832 O O . ASP A 1 104 ? 2.789 0.778 -1.460 1.00 78.81 104 ASP A O 1
ATOM 836 N N . ALA A 1 105 ? 1.330 0.995 0.231 1.00 88.50 105 ALA A N 1
ATOM 837 C CA . ALA A 1 105 ? 1.943 -0.007 1.091 1.00 88.50 105 ALA A CA 1
ATOM 838 C C . ALA A 1 105 ? 1.976 -1.403 0.445 1.00 88.50 105 ALA A C 1
ATOM 840 O O . ALA A 1 105 ? 2.962 -2.117 0.608 1.00 88.50 105 ALA A O 1
ATOM 841 N N . VAL A 1 106 ? 0.937 -1.794 -0.302 1.00 91.50 106 VAL A N 1
ATOM 842 C CA . VAL A 1 106 ? 0.917 -3.053 -1.061 1.00 91.50 106 VAL A CA 1
ATOM 843 C C . VAL A 1 106 ? 0.278 -2.853 -2.428 1.00 91.50 106 VAL A C 1
ATOM 845 O O . VAL A 1 106 ? -0.727 -2.161 -2.576 1.00 91.50 106 VAL A O 1
ATOM 848 N N . LEU A 1 107 ? 0.872 -3.488 -3.429 1.00 89.69 107 LEU A N 1
ATOM 849 C CA . LEU A 1 107 ? 0.548 -3.355 -4.836 1.00 89.69 107 LEU A CA 1
ATOM 850 C C . LEU A 1 107 ? 0.369 -4.738 -5.464 1.00 89.69 107 LEU A C 1
ATOM 852 O O . LEU A 1 107 ? 1.048 -5.698 -5.090 1.00 89.69 107 LEU A O 1
ATOM 856 N N . LYS A 1 108 ? -0.483 -4.819 -6.487 1.00 91.62 108 LYS A N 1
ATOM 857 C CA . LYS A 1 108 ? -0.533 -5.956 -7.408 1.00 91.62 108 LYS A CA 1
ATOM 858 C C . LYS A 1 108 ? -0.129 -5.501 -8.801 1.00 91.62 108 LYS A C 1
ATOM 860 O O . LYS A 1 108 ? -0.740 -4.598 -9.371 1.00 91.62 108 LYS A O 1
ATOM 865 N N . VAL A 1 109 ? 0.909 -6.138 -9.337 1.00 88.94 109 VAL A N 1
ATOM 866 C CA . VAL A 1 109 ? 1.405 -5.883 -10.691 1.00 88.94 109 VAL A CA 1
ATOM 867 C C . VAL A 1 109 ? 0.560 -6.683 -11.685 1.00 88.94 109 VAL A C 1
ATOM 869 O O . VAL A 1 109 ? 0.551 -7.914 -11.590 1.00 88.94 109 VAL A O 1
ATOM 872 N N . PRO A 1 110 ? -0.165 -6.021 -12.603 1.00 89.75 110 PRO A N 1
ATOM 873 C CA . PRO A 1 110 ? -0.863 -6.704 -13.679 1.00 89.75 110 PRO A CA 1
ATOM 874 C C . PRO A 1 110 ? 0.127 -7.115 -14.771 1.00 89.75 110 PRO A C 1
ATOM 876 O O . PRO A 1 110 ? 1.033 -6.357 -15.124 1.00 89.75 110 PRO A O 1
ATOM 879 N N . ASP A 1 111 ? -0.077 -8.302 -15.329 1.00 88.56 111 ASP A N 1
ATOM 880 C CA . ASP A 1 111 ? 0.693 -8.832 -16.457 1.00 88.56 111 ASP A CA 1
ATOM 881 C C . ASP A 1 111 ? 0.437 -8.061 -17.763 1.00 88.56 111 ASP A C 1
ATOM 883 O O . ASP A 1 111 ? 1.327 -7.948 -18.605 1.00 88.56 111 ASP A O 1
ATOM 887 N N . MET A 1 112 ? -0.750 -7.467 -17.887 1.00 88.06 112 MET A N 1
ATOM 888 C CA . MET A 1 112 ? -1.149 -6.581 -18.977 1.00 88.06 112 MET A CA 1
ATOM 889 C C . MET A 1 112 ? -1.167 -5.107 -18.533 1.00 88.06 112 MET A C 1
ATOM 891 O O . MET A 1 112 ? -1.484 -4.815 -17.376 1.00 88.06 112 MET A O 1
ATOM 895 N N . PRO A 1 113 ? -0.897 -4.146 -19.438 1.00 85.19 113 PRO A N 1
ATOM 896 C CA . PRO A 1 113 ? -1.049 -2.729 -19.135 1.00 85.19 113 PRO A CA 1
ATOM 897 C C . PRO A 1 113 ? -2.490 -2.416 -18.702 1.00 85.19 113 PRO A C 1
ATOM 899 O O . PRO A 1 113 ? -3.436 -2.771 -19.410 1.00 85.19 113 PRO A O 1
ATOM 902 N N . PRO A 1 114 ? -2.686 -1.711 -17.573 1.00 82.00 114 PRO A N 1
ATOM 903 C CA . PRO A 1 114 ? -3.999 -1.216 -17.191 1.00 82.00 114 PRO A CA 1
ATOM 904 C C . PRO A 1 114 ? -4.617 -0.345 -18.296 1.00 82.00 114 PRO A C 1
ATOM 906 O O . PRO A 1 114 ? -3.931 0.551 -18.796 1.00 82.00 114 PRO A O 1
ATOM 909 N N . PRO A 1 115 ? -5.918 -0.498 -18.615 1.00 81.12 115 PRO A N 1
ATOM 910 C CA . PRO A 1 115 ? -6.573 0.291 -19.663 1.00 81.12 115 PRO A CA 1
ATOM 911 C C . PRO A 1 115 ? -6.450 1.808 -19.472 1.00 81.12 115 PRO A C 1
ATOM 913 O O . PRO A 1 115 ? -6.357 2.556 -20.440 1.00 81.12 115 PRO A O 1
ATOM 916 N N . VAL A 1 116 ? -6.385 2.277 -18.219 1.00 77.69 116 VAL A N 1
ATOM 917 C CA . VAL A 1 116 ? -6.201 3.701 -17.893 1.00 77.69 116 VAL A CA 1
ATOM 918 C C . VAL A 1 116 ? -4.891 4.273 -18.445 1.00 77.69 116 VAL A C 1
ATOM 920 O O . VAL A 1 116 ? -4.810 5.468 -18.706 1.00 77.69 116 VAL A O 1
ATOM 923 N N . LEU A 1 117 ? -3.865 3.449 -18.678 1.00 74.31 117 LEU A N 1
ATOM 924 C CA . LEU A 1 117 ? -2.610 3.928 -19.254 1.00 74.31 117 LEU A CA 1
ATOM 925 C C . LEU A 1 117 ? -2.749 4.309 -20.727 1.00 74.31 117 LEU A C 1
ATOM 927 O O . LEU A 1 117 ? -1.998 5.169 -21.177 1.00 74.31 117 LEU A O 1
ATOM 931 N N . ALA A 1 118 ? -3.741 3.774 -21.446 1.00 74.75 118 ALA A N 1
ATOM 932 C CA . ALA A 1 118 ? -3.979 4.142 -22.839 1.00 74.75 118 ALA A CA 1
ATOM 933 C C . ALA A 1 118 ? -4.327 5.634 -23.001 1.00 74.75 118 ALA A C 1
ATOM 935 O O . ALA A 1 118 ? -3.970 6.249 -24.000 1.00 74.75 118 ALA A O 1
ATOM 936 N N . SER A 1 119 ? -4.949 6.266 -21.993 1.00 73.81 119 SER A N 1
ATOM 937 C CA . SER A 1 119 ? -5.216 7.713 -22.040 1.00 73.81 119 SER A CA 1
ATOM 938 C C . SER A 1 119 ? -3.965 8.581 -21.874 1.00 73.81 119 SER A C 1
ATOM 940 O O . SER A 1 119 ? -4.013 9.771 -22.175 1.00 73.81 119 SER A O 1
ATOM 942 N N . TYR A 1 120 ? -2.863 8.008 -21.380 1.00 67.56 120 TYR A N 1
ATOM 943 C CA . TYR A 1 120 ? -1.590 8.706 -21.172 1.00 67.56 120 TYR A CA 1
ATOM 944 C C . TYR A 1 120 ? -0.535 8.335 -22.219 1.00 67.56 120 TYR A C 1
ATOM 946 O O . TYR A 1 120 ? 0.325 9.158 -22.526 1.00 67.56 120 TYR A O 1
ATOM 954 N N . GLY A 1 121 ? -0.589 7.110 -22.751 1.00 68.94 121 GLY A N 1
ATOM 955 C CA . GLY A 1 121 ? 0.365 6.605 -23.731 1.00 68.94 121 GLY A CA 1
ATOM 956 C C . GLY A 1 121 ? 1.782 6.392 -23.212 1.00 68.94 121 GLY A C 1
ATOM 957 O O . GLY A 1 121 ? 2.082 6.557 -22.021 1.00 68.94 121 GLY A O 1
ATOM 958 N N . TYR A 1 122 ? 2.690 6.021 -24.122 1.00 66.44 122 TYR A N 1
ATOM 959 C CA . TYR A 1 122 ? 4.091 5.824 -23.761 1.00 66.44 122 TYR A CA 1
ATOM 960 C C . TYR A 1 122 ? 4.860 7.150 -23.628 1.00 66.44 122 TYR A C 1
ATOM 962 O O . TYR A 1 122 ? 5.550 7.353 -22.625 1.00 66.44 122 TYR A O 1
ATOM 970 N N . GLU A 1 123 ? 4.670 8.083 -24.561 1.00 71.81 123 GLU A N 1
ATOM 971 C CA . GLU A 1 123 ? 5.386 9.373 -24.613 1.00 71.81 123 GLU A CA 1
ATOM 972 C C . GLU A 1 123 ? 4.480 10.589 -24.349 1.00 71.81 123 GLU A C 1
ATOM 974 O O . GLU A 1 123 ? 4.816 11.716 -24.696 1.00 71.81 123 GLU A O 1
ATOM 979 N N . GLY A 1 124 ? 3.317 10.381 -23.723 1.00 69.31 124 GLY A N 1
ATOM 980 C CA . GLY A 1 124 ? 2.308 11.436 -23.554 1.00 69.31 124 GLY A CA 1
ATOM 981 C C . GLY A 1 124 ? 1.325 11.541 -24.725 1.00 69.31 124 GLY A C 1
ATOM 982 O O . GLY A 1 124 ? 0.484 12.437 -24.740 1.00 69.31 124 GLY A O 1
ATOM 983 N N . THR A 1 125 ? 1.417 10.627 -25.690 1.00 72.44 125 THR A N 1
ATOM 984 C CA . THR A 1 125 ? 0.510 10.472 -26.830 1.00 72.44 125 THR A CA 1
ATOM 985 C C . THR A 1 125 ? -0.514 9.377 -26.542 1.00 72.44 125 THR A C 1
ATOM 987 O O . THR A 1 125 ? -0.105 8.228 -26.427 1.00 72.44 125 THR A O 1
ATOM 990 N N . PRO A 1 126 ? -1.823 9.671 -26.424 1.00 77.88 126 PRO A N 1
ATOM 991 C CA . PRO A 1 126 ? -2.827 8.653 -26.108 1.00 77.88 126 PRO A CA 1
ATOM 992 C C . PRO A 1 126 ? -2.819 7.491 -27.114 1.00 77.88 126 PRO A C 1
ATOM 994 O O . PRO A 1 126 ? -3.214 7.657 -28.267 1.00 77.88 126 PRO A O 1
ATOM 997 N N . GLU A 1 127 ? -2.360 6.324 -26.671 1.00 81.06 127 GLU A N 1
ATOM 998 C CA . GLU A 1 127 ? -2.251 5.092 -27.455 1.00 81.06 127 GLU A CA 1
ATOM 999 C C . GLU A 1 127 ? -2.152 3.880 -26.518 1.00 81.06 127 GLU A C 1
ATOM 1001 O O . GLU A 1 127 ? -1.750 4.011 -25.357 1.00 81.06 127 GLU A O 1
ATOM 1006 N N . GLU A 1 128 ? -2.512 2.692 -27.007 1.00 81.38 128 GLU A N 1
ATOM 1007 C CA . GLU A 1 128 ? -2.321 1.454 -26.249 1.00 81.38 128 GLU A CA 1
ATOM 1008 C C . GLU A 1 128 ? -0.830 1.148 -26.072 1.00 81.38 128 GLU A C 1
ATOM 1010 O O . GLU A 1 128 ? -0.049 1.189 -27.022 1.00 81.38 128 GLU A O 1
ATOM 1015 N N . LEU A 1 129 ? -0.433 0.808 -24.845 1.00 81.81 129 LEU A N 1
ATOM 1016 C CA . LEU A 1 129 ? 0.945 0.423 -24.558 1.00 81.81 129 LEU A CA 1
ATOM 1017 C C . LEU A 1 129 ? 1.177 -1.022 -25.003 1.00 81.81 129 LEU A C 1
ATOM 1019 O O . LEU A 1 129 ? 0.428 -1.925 -24.630 1.00 81.81 129 LEU A O 1
ATOM 1023 N N . SER A 1 130 ? 2.280 -1.263 -25.709 1.00 85.12 130 SER A N 1
ATOM 1024 C CA . SER A 1 130 ? 2.784 -2.621 -25.899 1.00 85.12 130 SER A CA 1
ATOM 1025 C C . SER A 1 130 ? 3.221 -3.230 -24.562 1.00 85.12 130 SER A C 1
ATOM 1027 O O . SER A 1 130 ? 3.562 -2.519 -23.612 1.00 85.12 130 SER A O 1
ATOM 1029 N N . LEU A 1 131 ? 3.279 -4.563 -24.483 1.00 82.19 131 LEU A N 1
ATOM 1030 C CA . LEU A 1 131 ? 3.784 -5.254 -23.289 1.00 82.19 131 LEU A CA 1
ATOM 1031 C C . LEU A 1 131 ? 5.203 -4.809 -22.926 1.00 82.19 131 LEU A C 1
ATOM 1033 O O . LEU A 1 131 ? 5.490 -4.532 -21.769 1.00 82.19 131 LEU A O 1
ATOM 1037 N N . GLN A 1 132 ? 6.074 -4.641 -23.919 1.00 80.88 132 GLN A N 1
ATOM 1038 C CA . GLN A 1 132 ? 7.439 -4.181 -23.685 1.00 80.88 132 GLN A CA 1
ATOM 1039 C C . GLN A 1 132 ? 7.481 -2.750 -23.118 1.00 80.88 132 GLN A C 1
ATOM 1041 O O . GLN A 1 132 ? 8.254 -2.464 -22.202 1.00 80.88 132 GLN A O 1
ATOM 1046 N N . GLN A 1 133 ? 6.628 -1.856 -23.627 1.00 82.06 133 GLN A N 1
ATOM 1047 C CA . GLN A 1 133 ? 6.473 -0.493 -23.108 1.00 82.06 133 GLN A CA 1
ATOM 1048 C C . GLN A 1 133 ? 5.919 -0.486 -21.679 1.00 82.06 133 GLN A C 1
ATOM 1050 O O . GLN A 1 133 ? 6.377 0.299 -20.844 1.00 82.06 133 GLN A O 1
ATOM 1055 N N . TRP A 1 134 ? 4.963 -1.370 -21.386 1.00 83.25 134 TRP A N 1
ATOM 1056 C CA . TRP A 1 134 ? 4.422 -1.561 -20.046 1.00 83.25 134 TRP A CA 1
ATOM 1057 C C . TRP A 1 134 ? 5.504 -2.009 -19.065 1.00 83.25 134 TRP A C 1
ATOM 1059 O O . TRP A 1 134 ? 5.687 -1.367 -18.032 1.00 83.25 134 TRP A O 1
ATOM 1069 N N . TYR A 1 135 ? 6.272 -3.040 -19.421 1.00 78.56 135 TYR A N 1
ATOM 1070 C CA . TYR A 1 135 ? 7.343 -3.574 -18.579 1.00 78.56 135 TYR A CA 1
ATOM 1071 C C . TYR A 1 135 ? 8.361 -2.487 -18.250 1.00 78.56 135 TYR A C 1
ATOM 1073 O O . TYR A 1 135 ? 8.681 -2.263 -17.083 1.00 78.56 135 TYR A O 1
ATOM 1081 N N . TYR A 1 136 ? 8.809 -1.750 -19.272 1.00 72.56 136 TYR A N 1
ATOM 1082 C CA . TYR A 1 136 ? 9.757 -0.660 -19.086 1.00 72.56 136 TYR A CA 1
ATOM 1083 C C . TYR A 1 136 ? 9.203 0.425 -18.160 1.00 72.56 136 TYR A C 1
ATOM 10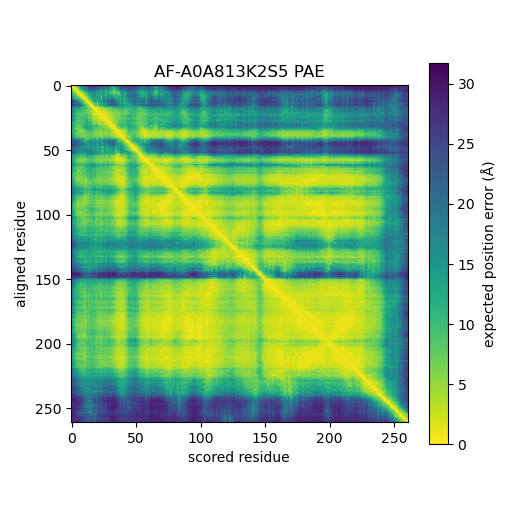85 O O . TYR A 1 136 ? 9.879 0.826 -17.214 1.00 72.56 136 TYR A O 1
ATOM 1093 N N . LYS A 1 137 ? 7.967 0.888 -18.393 1.00 72.38 137 LYS A N 1
ATOM 1094 C CA . LYS A 1 137 ? 7.350 1.922 -17.552 1.00 72.38 137 LYS A CA 1
ATOM 1095 C C . LYS A 1 137 ? 7.163 1.466 -16.116 1.00 72.38 137 LYS A C 1
ATOM 1097 O O . LYS A 1 137 ? 7.467 2.233 -15.208 1.00 72.38 137 LYS A O 1
ATOM 1102 N N . PHE A 1 138 ? 6.663 0.253 -15.905 1.00 73.88 138 PHE A N 1
ATOM 1103 C CA . PHE A 1 138 ? 6.415 -0.270 -14.569 1.00 73.88 138 PHE A CA 1
ATOM 1104 C C . PHE A 1 138 ? 7.710 -0.352 -13.753 1.00 73.88 138 PHE A C 1
ATOM 1106 O O . PHE A 1 138 ? 7.760 0.164 -12.632 1.00 73.88 138 PHE A O 1
ATOM 1113 N N . ILE A 1 139 ? 8.756 -0.944 -14.341 1.00 66.62 139 ILE A N 1
ATOM 1114 C CA . ILE A 1 139 ? 10.066 -1.096 -13.704 1.00 66.62 139 ILE A CA 1
ATOM 1115 C C . ILE A 1 139 ? 10.710 0.270 -13.453 1.00 66.62 139 ILE A C 1
ATOM 1117 O O . ILE A 1 139 ? 11.145 0.546 -12.336 1.00 66.62 139 ILE A O 1
ATOM 1121 N N . ALA A 1 140 ? 10.706 1.159 -14.450 1.00 62.84 140 ALA A N 1
ATOM 1122 C CA . ALA A 1 140 ? 11.266 2.499 -14.302 1.00 62.84 140 ALA A CA 1
ATOM 1123 C C . ALA A 1 140 ? 10.561 3.310 -13.200 1.00 62.84 140 ALA A C 1
ATOM 1125 O O . ALA A 1 140 ? 11.225 4.015 -12.447 1.00 62.84 140 ALA A O 1
ATOM 1126 N N . PHE A 1 141 ? 9.233 3.195 -13.083 1.00 62.22 141 PHE A N 1
ATOM 1127 C CA . PHE A 1 141 ? 8.444 3.977 -12.129 1.00 62.22 141 PHE A CA 1
ATOM 1128 C C . PHE A 1 141 ? 8.551 3.462 -10.688 1.00 62.22 141 PHE A C 1
ATOM 1130 O O . PHE A 1 141 ? 8.601 4.264 -9.762 1.00 62.22 141 PHE A O 1
ATOM 1137 N N . ASN A 1 142 ? 8.588 2.140 -10.482 1.00 64.12 142 ASN A N 1
ATOM 1138 C CA . ASN A 1 142 ? 8.486 1.559 -9.137 1.00 64.12 142 ASN A CA 1
ATOM 1139 C C . ASN A 1 142 ? 9.810 1.049 -8.564 1.00 64.12 142 ASN A C 1
ATOM 1141 O O . ASN A 1 142 ? 9.923 0.951 -7.346 1.00 64.12 142 ASN A O 1
ATOM 1145 N N . PHE A 1 143 ? 10.798 0.714 -9.399 1.00 62.16 143 PHE A N 1
ATOM 1146 C CA . PHE A 1 143 ? 12.045 0.086 -8.940 1.00 62.16 143 PHE A CA 1
ATOM 1147 C C . PHE A 1 143 ? 13.254 1.013 -9.015 1.00 62.16 143 PHE A C 1
ATOM 1149 O O . PHE A 1 143 ? 14.310 0.639 -8.519 1.00 62.16 143 PHE A O 1
ATOM 1156 N N . LEU A 1 144 ? 13.135 2.206 -9.616 1.00 55.03 144 LEU A N 1
ATOM 1157 C CA . LEU A 1 144 ? 14.261 3.134 -9.826 1.00 55.03 144 LEU A CA 1
ATOM 1158 C C . LEU A 1 144 ? 15.491 2.448 -10.467 1.00 55.03 144 LEU A C 1
ATOM 1160 O O . LEU A 1 144 ? 16.619 2.922 -10.354 1.00 55.03 144 LEU A O 1
ATOM 1164 N N . THR A 1 145 ? 15.294 1.314 -11.145 1.00 50.00 145 THR A N 1
ATOM 1165 C CA . THR A 1 145 ? 16.364 0.537 -11.767 1.00 50.00 145 THR A CA 1
ATOM 1166 C C . THR A 1 145 ? 16.536 0.982 -13.207 1.00 50.00 1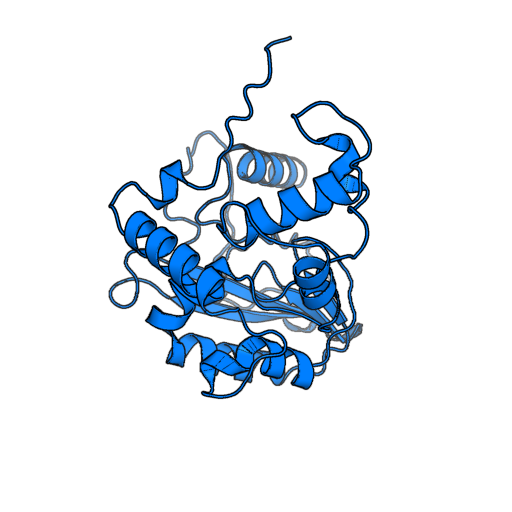45 THR A C 1
ATOM 1168 O O . THR A 1 145 ? 15.609 0.885 -14.016 1.00 50.00 145 THR A O 1
ATOM 1171 N N . MET A 1 146 ? 17.744 1.419 -13.556 1.00 44.34 146 MET A N 1
ATOM 1172 C CA . MET A 1 146 ? 18.124 1.599 -14.949 1.00 44.34 146 MET A CA 1
ATOM 1173 C C . MET A 1 146 ? 18.535 0.266 -15.583 1.00 44.34 146 MET A C 1
ATOM 1175 O O . MET A 1 146 ? 19.418 -0.421 -15.087 1.00 44.34 146 MET A O 1
ATOM 1179 N N . ARG A 1 147 ? 17.878 -0.023 -16.713 1.00 39.62 147 ARG A N 1
ATOM 1180 C CA . ARG A 1 147 ? 18.265 -0.870 -17.856 1.00 39.62 147 ARG A CA 1
ATOM 1181 C C . ARG A 1 147 ? 18.988 -2.189 -17.558 1.00 39.62 147 ARG A C 1
ATOM 1183 O O . ARG A 1 147 ? 20.190 -2.239 -17.330 1.00 39.62 147 ARG A O 1
ATOM 1190 N N . GLY A 1 148 ? 18.216 -3.253 -17.758 1.00 49.28 148 GLY A N 1
ATOM 1191 C CA . GLY A 1 148 ? 18.643 -4.650 -17.786 1.00 49.28 148 GLY A CA 1
ATOM 1192 C C . GLY A 1 148 ? 17.506 -5.629 -17.482 1.00 49.28 148 GLY A C 1
ATOM 1193 O O . GLY A 1 148 ? 17.672 -6.811 -17.736 1.00 49.28 148 GLY A O 1
ATOM 1194 N N . SER A 1 149 ? 16.364 -5.141 -16.976 1.00 53.91 149 SER A N 1
ATOM 1195 C CA . SER A 1 149 ? 15.232 -5.957 -16.521 1.00 53.91 149 SER A CA 1
ATOM 1196 C C . SER A 1 149 ? 14.625 -6.755 -17.668 1.00 53.91 149 SER A C 1
ATOM 1198 O O . SER A 1 149 ? 13.938 -6.202 -18.536 1.00 53.91 149 SER A O 1
ATOM 1200 N N . ASP A 1 150 ? 14.922 -8.044 -17.669 1.00 64.56 150 ASP A N 1
ATOM 1201 C CA . ASP A 1 150 ? 14.370 -9.002 -18.599 1.00 64.56 150 ASP A CA 1
ATOM 1202 C C . ASP A 1 150 ? 12.867 -9.205 -18.336 1.00 64.56 150 ASP A C 1
ATOM 1204 O O . ASP A 1 150 ? 12.294 -8.851 -17.303 1.00 64.56 150 ASP A O 1
ATOM 1208 N N . GLU A 1 151 ? 12.176 -9.762 -19.322 1.00 72.19 151 GLU A N 1
ATOM 1209 C CA . GLU A 1 151 ? 10.774 -10.153 -19.180 1.00 72.19 151 GLU A CA 1
ATOM 1210 C C . GLU A 1 151 ? 10.558 -11.125 -18.000 1.00 72.19 151 GLU A C 1
ATOM 1212 O O . GLU A 1 151 ? 9.450 -11.213 -17.463 1.00 72.19 151 GLU A O 1
ATOM 1217 N N . ALA A 1 152 ? 11.601 -11.847 -17.578 1.00 74.12 152 ALA A N 1
ATOM 1218 C CA . ALA A 1 152 ? 11.534 -12.797 -16.479 1.00 74.12 152 ALA A CA 1
ATOM 1219 C C . ALA A 1 152 ? 11.366 -12.097 -15.121 1.00 74.12 152 ALA A C 1
ATOM 1221 O O . ALA A 1 152 ? 10.516 -12.533 -14.344 1.00 74.12 152 ALA A O 1
ATOM 1222 N N . ASP A 1 153 ? 12.071 -10.992 -14.873 1.00 73.50 153 ASP A N 1
ATOM 1223 C CA . ASP A 1 153 ? 11.940 -10.139 -13.689 1.00 73.50 153 ASP A CA 1
ATOM 1224 C C . ASP A 1 153 ? 10.528 -9.572 -13.570 1.00 73.50 153 ASP A C 1
ATOM 1226 O O . ASP A 1 153 ? 9.868 -9.695 -12.533 1.00 73.50 153 ASP A O 1
ATOM 1230 N N . PHE A 1 154 ? 10.022 -8.994 -14.662 1.00 78.94 154 PHE A N 1
ATOM 1231 C CA . PHE A 1 154 ? 8.662 -8.468 -14.696 1.00 78.94 154 PHE A CA 1
ATOM 1232 C C . PHE A 1 154 ? 7.636 -9.575 -14.412 1.00 78.94 154 PHE A C 1
ATOM 1234 O O . PHE A 1 154 ? 6.749 -9.425 -13.566 1.00 78.94 154 PHE A O 1
ATOM 1241 N N . LYS A 1 155 ? 7.785 -10.735 -15.063 1.00 81.12 155 LYS A N 1
ATOM 1242 C CA . LYS A 1 155 ? 6.930 -11.900 -14.808 1.00 81.12 155 LYS A CA 1
ATOM 1243 C C . LYS A 1 155 ? 7.052 -12.395 -13.372 1.00 81.12 155 LYS A C 1
ATOM 1245 O O . LYS A 1 155 ? 6.054 -12.835 -12.809 1.00 81.12 155 LYS A O 1
ATOM 1250 N N . ALA A 1 156 ? 8.236 -12.346 -12.767 1.00 80.12 156 ALA A N 1
ATOM 1251 C CA . ALA A 1 156 ? 8.435 -12.714 -11.372 1.00 80.12 156 ALA A CA 1
ATOM 1252 C C . ALA A 1 156 ? 7.675 -11.769 -10.434 1.00 80.12 156 ALA A C 1
ATOM 1254 O O . ALA A 1 156 ? 7.037 -12.248 -9.504 1.00 80.12 156 ALA A O 1
ATOM 1255 N N . LEU A 1 157 ? 7.651 -10.467 -10.728 1.00 82.88 157 LEU A N 1
ATOM 1256 C CA . LEU A 1 157 ? 6.903 -9.452 -9.976 1.00 82.88 157 LEU A CA 1
ATOM 1257 C C . LEU A 1 157 ? 5.380 -9.579 -10.103 1.00 82.88 157 LEU A C 1
ATOM 1259 O O . LEU A 1 157 ? 4.649 -9.197 -9.190 1.00 82.88 157 LEU A O 1
ATOM 1263 N N . CYS A 1 158 ? 4.893 -10.157 -11.200 1.00 87.56 158 CYS A N 1
ATOM 1264 C CA . CYS A 1 158 ? 3.467 -10.420 -11.393 1.00 87.56 158 CYS A CA 1
ATOM 1265 C C . CYS A 1 158 ? 2.959 -11.635 -10.598 1.00 87.56 158 CYS A C 1
ATOM 1267 O O . CYS A 1 158 ? 1.757 -11.734 -10.350 1.00 87.56 158 CYS A O 1
ATOM 1269 N N . LYS A 1 159 ? 3.833 -12.571 -10.196 1.00 89.50 159 LYS A N 1
ATOM 1270 C CA . LYS A 1 159 ? 3.431 -13.834 -9.540 1.00 89.50 159 LYS A CA 1
ATOM 1271 C C . LYS A 1 159 ? 2.889 -13.664 -8.113 1.00 89.50 159 LYS A C 1
ATOM 1273 O O . LYS A 1 159 ? 1.860 -14.277 -7.829 1.00 89.50 159 LYS A O 1
ATOM 1278 N N . PRO A 1 160 ? 3.520 -12.881 -7.215 1.00 91.81 160 PRO A N 1
ATOM 1279 C CA . PRO A 1 160 ? 3.046 -12.721 -5.846 1.00 91.81 160 PRO A CA 1
ATOM 1280 C C . PRO A 1 160 ? 1.599 -12.216 -5.774 1.00 91.81 160 PRO A C 1
ATOM 1282 O O . PRO A 1 160 ? 1.170 -11.445 -6.640 1.00 91.81 160 PRO A O 1
ATOM 1285 N N . PRO A 1 161 ? 0.837 -12.591 -4.732 1.00 93.44 161 PRO A N 1
ATOM 1286 C CA . PRO A 1 161 ? -0.515 -12.071 -4.526 1.00 93.44 161 PRO A CA 1
ATOM 1287 C C . PRO A 1 161 ? -0.506 -10.561 -4.236 1.00 93.44 161 PRO A C 1
ATOM 1289 O O . PRO A 1 161 ? -1.415 -9.846 -4.646 1.00 93.44 161 PRO A O 1
ATOM 1292 N N . GLY A 1 162 ? 0.566 -10.066 -3.616 1.00 93.25 162 GLY A N 1
ATOM 1293 C CA . GLY A 1 162 ? 0.862 -8.650 -3.445 1.00 93.25 162 GLY A CA 1
ATOM 1294 C C . GLY A 1 162 ? 2.345 -8.446 -3.152 1.00 93.25 162 GLY A C 1
ATOM 1295 O O . GLY A 1 162 ? 3.008 -9.340 -2.618 1.00 93.25 162 GLY A O 1
ATOM 1296 N N . ILE A 1 163 ? 2.863 -7.278 -3.517 1.00 91.19 163 ILE A N 1
ATOM 1297 C CA . ILE A 1 163 ? 4.227 -6.833 -3.217 1.00 91.19 163 ILE A CA 1
ATOM 1298 C C . ILE A 1 163 ? 4.182 -5.481 -2.518 1.00 91.19 163 ILE A C 1
ATOM 1300 O O . ILE A 1 163 ? 3.304 -4.666 -2.788 1.00 91.19 163 ILE A O 1
ATOM 1304 N N . VAL A 1 164 ? 5.146 -5.216 -1.648 1.00 90.75 164 VAL A N 1
ATOM 1305 C CA . VAL A 1 164 ? 5.335 -3.872 -1.094 1.00 90.75 164 VAL A CA 1
ATOM 1306 C C . VAL A 1 164 ? 5.946 -2.968 -2.158 1.00 90.75 164 VAL A C 1
ATOM 1308 O O . VAL A 1 164 ? 6.818 -3.420 -2.905 1.00 90.75 164 VAL A O 1
ATOM 1311 N N . SER A 1 165 ? 5.513 -1.702 -2.224 1.00 82.88 165 SER A N 1
ATOM 1312 C CA . SER A 1 165 ? 6.140 -0.704 -3.100 1.00 82.88 165 SER A CA 1
ATOM 1313 C C . SER A 1 165 ? 7.663 -0.711 -2.896 1.00 82.88 165 SER A C 1
ATOM 1315 O O . SER A 1 165 ? 8.121 -0.490 -1.769 1.00 82.88 165 SER A O 1
ATOM 1317 N N . PRO A 1 166 ? 8.469 -0.980 -3.941 1.00 78.25 166 PRO A N 1
ATOM 1318 C CA . PRO A 1 166 ? 9.915 -1.112 -3.786 1.00 78.25 166 PRO A CA 1
ATOM 1319 C C . PRO A 1 166 ? 10.551 0.165 -3.245 1.00 78.25 166 PRO A C 1
ATOM 1321 O O . PRO A 1 166 ? 11.415 0.088 -2.377 1.00 78.25 166 PRO A O 1
ATOM 1324 N N . ILE A 1 167 ? 10.071 1.337 -3.675 1.00 75.62 167 ILE A N 1
ATOM 1325 C CA . ILE A 1 167 ? 10.521 2.621 -3.128 1.00 75.62 167 ILE A CA 1
ATOM 13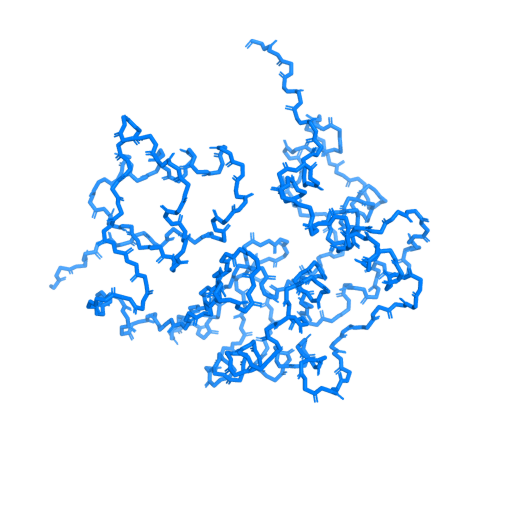26 C C . ILE A 1 167 ? 10.339 2.630 -1.604 1.00 75.62 167 ILE A C 1
ATOM 1328 O O . ILE A 1 167 ? 11.320 2.785 -0.885 1.00 75.62 167 ILE A O 1
ATOM 1332 N N . LEU A 1 168 ? 9.131 2.360 -1.093 1.00 83.12 168 LEU A N 1
ATOM 1333 C CA . LEU A 1 168 ? 8.879 2.346 0.356 1.00 83.12 168 LEU A CA 1
ATOM 1334 C C . LEU A 1 168 ? 9.721 1.292 1.086 1.00 83.12 168 LEU A C 1
ATOM 1336 O O . LEU A 1 168 ? 10.235 1.555 2.175 1.00 83.12 168 LEU A O 1
ATOM 1340 N N . ARG A 1 169 ? 9.891 0.113 0.476 1.00 85.31 169 ARG A N 1
ATOM 1341 C CA . ARG A 1 169 ? 10.700 -0.988 1.012 1.00 85.31 169 ARG A CA 1
ATOM 1342 C C . ARG A 1 169 ? 12.158 -0.605 1.239 1.00 85.31 169 ARG A C 1
ATOM 1344 O O . ARG A 1 169 ? 12.730 -1.070 2.223 1.00 85.31 169 ARG A O 1
ATOM 1351 N N . PHE A 1 170 ? 12.754 0.198 0.360 1.00 79.44 170 PHE A N 1
ATOM 1352 C CA . PHE A 1 170 ? 14.187 0.502 0.423 1.00 79.44 170 PHE A CA 1
ATOM 1353 C C . PHE A 1 170 ? 14.522 1.888 0.963 1.00 79.44 170 PHE A C 1
ATOM 1355 O O . PHE A 1 170 ? 15.626 2.049 1.470 1.00 79.44 170 PHE A O 1
ATOM 1362 N N . THR A 1 171 ? 13.603 2.855 0.906 1.00 75.50 171 THR A N 1
ATOM 1363 C CA . THR A 1 171 ? 13.874 4.222 1.378 1.00 75.50 171 THR A CA 1
ATOM 1364 C C . THR A 1 171 ? 13.251 4.508 2.740 1.00 75.50 171 THR A C 1
ATOM 1366 O O . THR A 1 171 ? 13.901 5.087 3.601 1.00 75.50 171 THR A O 1
ATOM 1369 N N . LEU A 1 172 ? 12.007 4.081 2.976 1.00 81.94 172 LEU A N 1
ATOM 1370 C CA . LEU A 1 172 ? 11.259 4.464 4.174 1.00 81.94 172 LEU A CA 1
ATOM 1371 C C . LEU A 1 172 ? 11.343 3.410 5.277 1.00 81.94 172 LEU A C 1
ATOM 1373 O O . LEU A 1 172 ? 11.768 3.689 6.397 1.00 81.94 172 LEU A O 1
ATOM 1377 N N . TYR A 1 173 ? 10.908 2.189 4.972 1.00 88.56 173 TYR A N 1
ATOM 1378 C CA . TYR A 1 173 ? 10.752 1.142 5.973 1.00 88.56 173 TYR A CA 1
ATOM 1379 C C . TYR A 1 173 ? 12.042 0.719 6.694 1.00 88.56 173 TYR A C 1
ATOM 1381 O O . TYR A 1 173 ? 11.929 0.340 7.859 1.00 88.56 173 TYR A O 1
ATOM 1389 N N . PRO A 1 174 ? 13.255 0.816 6.111 1.00 86.12 174 PRO A N 1
ATOM 1390 C CA . PRO A 1 174 ? 14.486 0.574 6.864 1.00 86.12 174 PRO A CA 1
ATOM 1391 C C . PRO A 1 174 ? 14.696 1.574 8.008 1.00 86.12 174 PRO A C 1
ATOM 1393 O O . PRO A 1 174 ? 15.234 1.210 9.051 1.00 86.12 174 PRO A O 1
ATOM 1396 N N . ILE A 1 175 ? 14.239 2.818 7.839 1.00 84.50 175 ILE A N 1
ATOM 1397 C CA . ILE A 1 175 ? 14.412 3.898 8.817 1.00 84.50 175 ILE A CA 1
ATOM 1398 C C . ILE A 1 175 ? 13.415 3.746 9.980 1.00 84.50 175 ILE A C 1
ATOM 1400 O O . ILE A 1 175 ? 13.735 4.030 11.132 1.00 84.50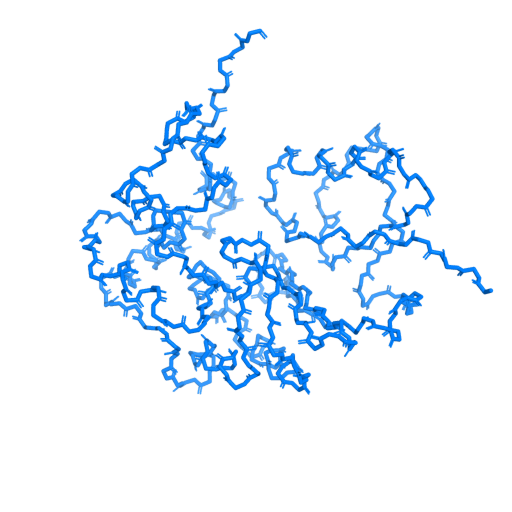 175 ILE A O 1
ATOM 1404 N N . CYS A 1 176 ? 12.212 3.234 9.705 1.00 88.25 176 CYS A N 1
ATOM 1405 C CA . CYS A 1 176 ? 11.121 3.104 10.677 1.00 88.25 176 CYS A CA 1
ATOM 1406 C C . CYS A 1 176 ? 10.614 1.660 10.848 1.00 88.25 176 CYS A C 1
ATOM 1408 O O . CYS A 1 176 ? 9.423 1.420 11.068 1.00 88.25 176 CYS A O 1
ATOM 1410 N N . GLN A 1 177 ? 11.522 0.682 10.763 1.00 92.62 177 GLN A N 1
ATOM 1411 C CA . GLN A 1 177 ? 11.190 -0.745 10.673 1.00 92.62 177 GLN A CA 1
ATOM 1412 C C . GLN A 1 177 ? 10.263 -1.234 11.794 1.00 92.62 177 GLN A C 1
ATOM 1414 O O . GLN A 1 177 ? 9.308 -1.963 11.529 1.00 92.62 177 GLN A O 1
ATOM 1419 N N . LYS A 1 178 ? 10.512 -0.831 13.048 1.00 94.00 178 LYS A N 1
ATOM 1420 C CA . LYS A 1 178 ? 9.708 -1.272 14.203 1.00 94.00 178 LYS A CA 1
ATOM 1421 C C . LYS A 1 178 ? 8.278 -0.737 14.136 1.00 94.00 178 LYS A C 1
ATOM 1423 O O . LYS A 1 178 ? 7.332 -1.481 14.381 1.00 94.00 178 LYS A O 1
ATOM 1428 N N . GLN A 1 179 ? 8.125 0.540 13.794 1.00 94.69 179 GLN A N 1
ATOM 1429 C CA . GLN A 1 179 ? 6.834 1.207 13.658 1.00 94.69 179 GLN A CA 1
ATOM 1430 C C . GLN A 1 179 ? 6.043 0.608 12.490 1.00 94.69 179 GLN A C 1
ATOM 1432 O O . GLN A 1 179 ? 4.857 0.316 12.636 1.00 94.69 179 GLN A O 1
ATOM 1437 N N . ALA A 1 180 ? 6.712 0.366 11.360 1.00 94.62 180 ALA A N 1
ATOM 1438 C CA . ALA A 1 180 ? 6.114 -0.271 10.194 1.00 94.62 180 ALA A CA 1
ATOM 1439 C C . ALA A 1 180 ? 5.649 -1.701 10.506 1.00 94.62 180 ALA A C 1
ATOM 1441 O O . ALA A 1 180 ? 4.514 -2.052 10.196 1.00 94.62 180 ALA A O 1
ATOM 1442 N N . ALA A 1 181 ? 6.482 -2.503 11.180 1.00 97.25 181 ALA A N 1
ATOM 1443 C CA . ALA A 1 181 ? 6.144 -3.873 11.568 1.00 97.25 181 ALA A CA 1
ATOM 1444 C C . ALA A 1 181 ? 4.904 -3.917 12.473 1.00 97.25 181 ALA A C 1
ATOM 1446 O O . ALA A 1 181 ? 3.962 -4.655 12.191 1.00 97.25 181 ALA A O 1
ATOM 1447 N N . ALA A 1 182 ? 4.864 -3.066 13.504 1.00 97.75 182 ALA A N 1
ATOM 1448 C CA . ALA A 1 182 ? 3.722 -2.974 14.410 1.00 97.75 182 ALA A CA 1
ATOM 1449 C C . ALA A 1 182 ? 2.434 -2.563 13.676 1.00 97.75 182 ALA A C 1
ATOM 1451 O O . ALA A 1 182 ? 1.358 -3.103 13.945 1.00 97.75 182 ALA A O 1
ATOM 1452 N N . TRP A 1 183 ? 2.531 -1.631 12.721 1.00 97.69 183 TRP A N 1
ATOM 1453 C CA . TRP A 1 183 ? 1.383 -1.239 11.910 1.00 97.69 183 TRP A CA 1
ATOM 1454 C C . TRP A 1 183 ? 0.909 -2.377 10.999 1.00 97.69 183 TRP A C 1
ATOM 1456 O O . TRP A 1 183 ? -0.286 -2.673 10.999 1.00 97.69 183 TRP A O 1
ATOM 1466 N N . VAL A 1 184 ? 1.816 -3.072 10.305 1.00 98.12 184 VAL A N 1
ATOM 1467 C CA . VAL A 1 184 ? 1.493 -4.236 9.457 1.00 98.12 184 VAL A CA 1
ATOM 1468 C C . VAL A 1 184 ? 0.787 -5.324 10.264 1.00 98.12 184 VAL A C 1
ATOM 1470 O O . VAL A 1 184 ? -0.290 -5.774 9.874 1.00 98.12 184 VAL A O 1
ATOM 1473 N N . GLU A 1 185 ? 1.336 -5.697 11.423 1.00 98.44 185 GLU A N 1
ATOM 1474 C CA . GLU A 1 185 ? 0.710 -6.664 12.331 1.00 98.44 185 GLU A CA 1
ATOM 1475 C C . GLU A 1 185 ? -0.670 -6.196 12.786 1.00 98.44 185 GLU A C 1
ATOM 1477 O O . GLU A 1 185 ? -1.599 -6.996 12.887 1.00 98.44 185 GLU A O 1
ATOM 1482 N N . SER A 1 186 ? -0.829 -4.897 13.055 1.00 98.50 186 SER A N 1
ATOM 1483 C CA . SER A 1 186 ? -2.118 -4.345 13.449 1.00 98.50 186 SER A CA 1
ATOM 1484 C C . SER A 1 186 ? -3.141 -4.460 12.318 1.00 98.50 186 SER A C 1
ATOM 1486 O O . SER A 1 186 ? -4.246 -4.939 12.572 1.00 98.50 186 SER A O 1
ATOM 1488 N N . VAL A 1 187 ? -2.797 -4.089 11.079 1.00 98.44 187 VAL A N 1
ATOM 1489 C CA . VAL A 1 187 ? -3.673 -4.173 9.897 1.00 98.44 187 VAL A CA 1
ATOM 1490 C C . VAL A 1 187 ? -4.065 -5.622 9.625 1.00 98.44 187 VAL A C 1
ATOM 1492 O O . VAL A 1 187 ? -5.247 -5.901 9.431 1.00 98.44 187 VAL A O 1
ATOM 1495 N N . ALA A 1 188 ? -3.115 -6.551 9.736 1.00 98.31 188 ALA A N 1
ATOM 1496 C CA . ALA A 1 188 ? -3.327 -7.980 9.517 1.00 98.31 188 ALA A CA 1
ATOM 1497 C C . ALA A 1 188 ? -4.283 -8.653 10.525 1.00 98.31 188 ALA A C 1
ATOM 1499 O O . ALA A 1 188 ? -4.677 -9.799 10.329 1.00 98.31 188 ALA A O 1
ATOM 1500 N N . ARG A 1 189 ? -4.701 -7.961 11.596 1.00 98.50 189 ARG A N 1
ATOM 1501 C CA . ARG A 1 189 ? -5.772 -8.447 12.488 1.00 98.50 189 ARG A CA 1
ATOM 1502 C C . ARG A 1 189 ? -7.162 -8.358 11.860 1.00 98.50 189 ARG A C 1
ATOM 1504 O O . ARG A 1 189 ? -8.086 -8.988 12.366 1.00 98.50 189 ARG A O 1
ATOM 1511 N N . TRP A 1 190 ? -7.339 -7.548 10.817 1.00 98.62 190 TRP A N 1
ATOM 1512 C CA . TRP A 1 190 ? -8.610 -7.482 10.104 1.00 98.62 190 TRP A CA 1
ATOM 1513 C C . TRP A 1 190 ? -8.768 -8.676 9.155 1.00 98.62 190 TRP A C 1
ATOM 1515 O O . TRP A 1 190 ? -7.808 -9.029 8.473 1.00 98.62 190 TRP A O 1
ATOM 1525 N N . PRO A 1 191 ? -9.967 -9.273 9.051 1.00 98.19 191 PRO A N 1
ATOM 1526 C CA . PRO A 1 191 ? -10.208 -10.450 8.220 1.00 98.19 191 PRO A CA 1
ATOM 1527 C C . PRO A 1 191 ? -10.519 -10.067 6.763 1.00 98.19 191 PRO A C 1
ATOM 1529 O O . PRO A 1 191 ? -11.557 -10.447 6.229 1.00 98.19 191 PRO A O 1
ATOM 1532 N N . PHE A 1 192 ? -9.669 -9.265 6.116 1.00 98.50 192 PHE A N 1
ATOM 1533 C CA . PHE A 1 192 ? -9.885 -8.896 4.714 1.00 98.50 192 PHE A CA 1
ATOM 1534 C C . PHE A 1 192 ? -9.563 -10.052 3.757 1.00 98.50 192 PHE A C 1
ATOM 1536 O O . PHE A 1 192 ? -8.677 -10.861 4.008 1.00 98.50 192 PHE A O 1
ATOM 1543 N N . GLU A 1 193 ? -10.274 -10.111 2.635 1.00 98.00 193 GLU A N 1
ATOM 1544 C CA . GLU A 1 193 ? -10.092 -11.133 1.588 1.00 98.00 193 GLU A CA 1
ATOM 1545 C C . GLU A 1 193 ? -9.648 -10.522 0.250 1.00 98.00 193 GLU A C 1
ATOM 1547 O O . GLU A 1 193 ? -9.287 -11.227 -0.698 1.00 98.00 193 GLU A O 1
ATOM 1552 N N . GLN A 1 194 ? -9.692 -9.194 0.167 1.00 97.38 194 GLN A N 1
ATOM 1553 C CA . GLN A 1 194 ? -9.350 -8.421 -1.014 1.00 97.38 194 GLN A CA 1
ATOM 1554 C C . GLN A 1 194 ? -8.833 -7.038 -0.632 1.00 97.38 194 GLN A C 1
ATOM 1556 O O . GLN A 1 194 ? -9.180 -6.487 0.419 1.00 97.38 194 GLN A O 1
ATOM 1561 N N . VAL A 1 195 ? -8.051 -6.470 -1.542 1.00 96.44 195 VAL A N 1
ATOM 1562 C CA . VAL A 1 195 ? -7.460 -5.145 -1.434 1.00 96.44 195 VAL A CA 1
ATOM 1563 C C . VAL A 1 195 ? -7.924 -4.265 -2.587 1.00 96.44 195 VAL A C 1
ATOM 1565 O O . VAL A 1 195 ? -7.934 -4.685 -3.745 1.00 96.44 195 VAL A O 1
ATOM 1568 N N . VAL A 1 196 ? -8.272 -3.024 -2.261 1.00 94.12 196 VAL A N 1
ATOM 1569 C CA . VAL A 1 196 ? -8.391 -1.913 -3.205 1.00 94.12 196 VAL A CA 1
ATOM 1570 C C . VAL A 1 196 ? -7.191 -1.000 -2.970 1.00 94.12 196 VAL A C 1
ATOM 1572 O O . VAL A 1 196 ? -7.167 -0.242 -2.000 1.00 94.12 196 VAL A O 1
ATOM 1575 N N . ALA A 1 197 ? -6.188 -1.106 -3.842 1.00 88.38 197 ALA A N 1
ATOM 1576 C CA . ALA A 1 197 ? -5.022 -0.227 -3.834 1.00 88.38 197 ALA A CA 1
ATOM 1577 C C . ALA A 1 197 ? -5.268 1.026 -4.687 1.00 88.38 197 ALA A C 1
ATOM 1579 O O . ALA A 1 197 ? -6.086 1.001 -5.616 1.00 88.38 197 ALA A O 1
ATOM 1580 N N . ALA A 1 198 ? -4.535 2.105 -4.403 1.00 78.06 198 ALA A N 1
ATOM 1581 C CA . ALA A 1 198 ? -4.583 3.339 -5.192 1.00 78.06 198 ALA A CA 1
ATOM 1582 C C . ALA A 1 198 ? -3.861 3.226 -6.547 1.00 78.06 198 ALA A C 1
ATOM 1584 O O . ALA A 1 198 ? -4.118 4.016 -7.462 1.00 78.06 198 ALA A O 1
ATOM 1585 N N . HIS A 1 199 ? -2.963 2.250 -6.690 1.00 75.44 199 HIS A N 1
ATOM 1586 C CA . HIS A 1 199 ? -2.119 2.081 -7.867 1.00 75.44 199 HIS A CA 1
ATOM 1587 C C . HIS A 1 199 ? -2.202 0.665 -8.447 1.00 75.44 199 HIS A C 1
ATOM 1589 O O . HIS A 1 199 ? -2.343 -0.315 -7.720 1.00 75.44 199 HIS A O 1
ATOM 1595 N N . LEU A 1 200 ? -2.040 0.581 -9.775 1.00 82.56 200 LEU A N 1
ATOM 1596 C CA . LEU A 1 200 ? -1.971 -0.657 -10.565 1.00 82.56 200 LEU A CA 1
ATOM 1597 C C . LEU A 1 200 ? -3.277 -1.469 -10.575 1.00 82.56 200 LEU A C 1
ATOM 1599 O O . LEU A 1 200 ? -4.347 -0.912 -10.817 1.00 82.56 200 LEU A O 1
ATOM 1603 N N . GLN A 1 201 ? -3.191 -2.794 -10.418 1.00 87.06 201 GLN A N 1
ATOM 1604 C CA . GLN A 1 201 ? -4.352 -3.671 -10.420 1.00 87.06 201 GLN A CA 1
ATOM 1605 C C . GLN A 1 201 ? -5.158 -3.467 -9.137 1.00 87.06 201 GLN A C 1
ATOM 1607 O O . GLN A 1 201 ? -4.638 -3.616 -8.035 1.00 87.06 201 GLN A O 1
ATOM 1612 N N . SER A 1 202 ? -6.443 -3.154 -9.290 1.00 88.25 202 SER A N 1
ATOM 1613 C CA . SER A 1 202 ? -7.361 -2.922 -8.179 1.00 88.25 202 SER A CA 1
ATOM 1614 C C . SER A 1 202 ? -8.807 -3.151 -8.649 1.00 88.25 202 SER A C 1
ATOM 1616 O O . SER A 1 202 ? -9.166 -2.644 -9.716 1.00 88.25 202 SER A O 1
ATOM 1618 N N . PRO A 1 203 ? -9.647 -3.899 -7.907 1.00 93.75 203 PRO A N 1
ATOM 1619 C CA . PRO A 1 203 ? -9.313 -4.686 -6.716 1.00 93.75 203 PRO A CA 1
ATOM 1620 C C . PRO A 1 203 ? -8.475 -5.939 -7.042 1.00 93.75 203 PRO A C 1
ATOM 1622 O O . PRO A 1 203 ? -8.416 -6.389 -8.188 1.00 93.75 203 PRO A O 1
ATOM 1625 N N . PHE A 1 204 ? -7.856 -6.540 -6.024 1.00 94.69 204 PHE A N 1
ATOM 1626 C CA . PHE A 1 204 ? -7.194 -7.846 -6.129 1.00 94.69 204 PHE A CA 1
ATOM 1627 C C . PHE A 1 204 ? -7.334 -8.668 -4.843 1.00 94.69 204 PHE A C 1
ATOM 1629 O O . PHE A 1 204 ? -7.579 -8.130 -3.766 1.00 94.69 204 PHE A O 1
ATOM 1636 N N . ARG A 1 205 ? -7.199 -9.994 -4.956 1.00 97.19 205 ARG A N 1
ATOM 1637 C CA . ARG A 1 205 ? -7.278 -10.906 -3.809 1.00 97.19 205 ARG A CA 1
ATOM 1638 C C . ARG A 1 205 ? -5.970 -10.860 -3.020 1.00 97.19 205 ARG A C 1
ATOM 1640 O O . ARG A 1 205 ? -4.906 -11.037 -3.605 1.00 97.19 205 ARG A O 1
ATOM 1647 N N . LEU A 1 206 ? -6.069 -10.660 -1.712 1.00 97.44 206 LEU A N 1
ATOM 1648 C CA . LEU A 1 206 ? -4.947 -10.728 -0.781 1.00 97.44 206 LEU A CA 1
ATOM 1649 C C . LEU A 1 206 ? -5.514 -11.006 0.610 1.00 97.44 206 LEU A C 1
ATOM 1651 O O . LEU A 1 206 ? -6.436 -10.320 1.046 1.00 97.44 206 LEU A O 1
ATOM 1655 N N . THR A 1 207 ? -4.977 -12.008 1.292 1.00 98.25 207 THR A N 1
ATOM 1656 C CA . THR A 1 207 ? -5.341 -12.346 2.674 1.00 98.25 207 THR A CA 1
ATOM 1657 C C . THR A 1 207 ? -4.422 -11.643 3.680 1.00 98.25 207 THR A C 1
ATOM 1659 O O . THR A 1 207 ? -3.352 -11.161 3.301 1.00 98.25 207 THR A O 1
ATOM 1662 N N . PRO A 1 208 ? -4.757 -11.616 4.984 1.00 98.50 208 PRO A N 1
ATOM 1663 C CA . PRO A 1 208 ? -3.900 -10.991 5.987 1.00 98.50 208 PRO A CA 1
ATOM 1664 C C . PRO A 1 208 ? -2.553 -11.699 6.149 1.00 98.50 208 PRO A C 1
ATOM 1666 O O . PRO A 1 208 ? -1.547 -11.049 6.416 1.00 98.50 208 PRO A O 1
ATOM 1669 N N . VAL A 1 209 ? -2.514 -13.019 5.934 1.00 97.69 209 VAL A N 1
ATOM 1670 C CA . VAL A 1 209 ? -1.269 -13.800 5.939 1.00 97.69 209 VAL A CA 1
ATOM 1671 C C . VAL A 1 209 ? -0.387 -13.394 4.762 1.00 97.69 209 VAL 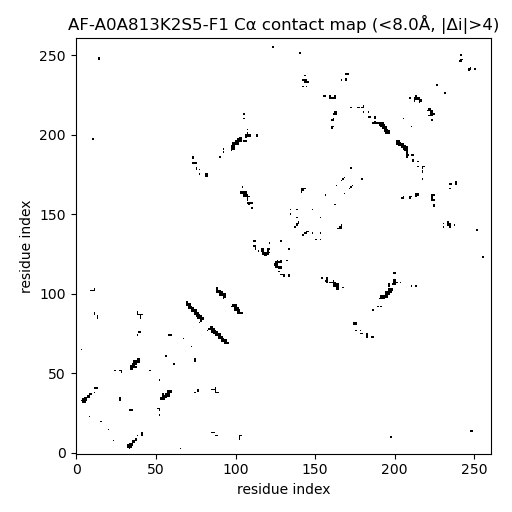A C 1
ATOM 1673 O O . VAL A 1 209 ? 0.760 -13.016 4.968 1.00 97.69 209 VAL A O 1
ATOM 1676 N N . GLU A 1 210 ? -0.938 -13.372 3.546 1.00 97.81 210 GLU A N 1
ATOM 1677 C CA . GLU A 1 210 ? -0.194 -12.960 2.348 1.00 97.81 210 GLU A CA 1
ATOM 1678 C C . GLU A 1 210 ? 0.235 -11.486 2.407 1.00 97.81 210 GLU A C 1
ATOM 1680 O O . GLU A 1 210 ? 1.289 -11.121 1.889 1.00 97.81 210 GLU A O 1
ATOM 1685 N N . PHE A 1 211 ? -0.564 -10.634 3.055 1.00 97.75 211 PHE A N 1
ATOM 1686 C CA . PHE A 1 211 ? -0.189 -9.256 3.347 1.00 97.75 211 PHE A CA 1
ATOM 1687 C C . PHE A 1 211 ? 1.052 -9.214 4.238 1.00 97.75 211 PHE A C 1
ATOM 1689 O O . PHE A 1 211 ? 2.033 -8.588 3.858 1.00 97.75 211 PHE A O 1
ATOM 1696 N N . VAL A 1 212 ? 1.069 -9.926 5.370 1.00 97.62 212 VAL A N 1
ATOM 1697 C CA . VAL A 1 212 ? 2.262 -10.010 6.234 1.00 97.62 212 VAL A CA 1
ATOM 1698 C C . VAL A 1 212 ? 3.459 -10.598 5.482 1.00 97.62 212 VAL A C 1
ATOM 1700 O O . VAL A 1 212 ? 4.567 -10.080 5.618 1.00 97.62 212 VAL A O 1
ATOM 1703 N N . ASP A 1 213 ? 3.245 -11.616 4.645 1.00 96.50 213 ASP A N 1
ATOM 1704 C CA . ASP A 1 213 ? 4.298 -12.212 3.818 1.00 96.50 213 ASP A CA 1
ATOM 1705 C C . ASP A 1 213 ? 4.884 -11.201 2.823 1.00 96.50 213 ASP A C 1
ATOM 1707 O O . ASP A 1 213 ? 6.093 -11.192 2.601 1.00 96.50 213 ASP A O 1
ATOM 1711 N N . ALA A 1 214 ? 4.092 -10.285 2.257 1.00 95.56 214 ALA A N 1
ATOM 1712 C CA . ALA A 1 214 ? 4.620 -9.205 1.416 1.00 95.56 214 ALA A CA 1
ATOM 1713 C C . ALA A 1 214 ? 5.591 -8.282 2.180 1.00 95.56 214 ALA A C 1
ATOM 1715 O O . ALA A 1 214 ? 6.536 -7.751 1.593 1.00 95.56 214 ALA A O 1
ATOM 1716 N N . PHE A 1 215 ? 5.407 -8.153 3.495 1.00 96.81 215 PHE A N 1
ATOM 1717 C CA . PHE A 1 215 ? 6.252 -7.384 4.408 1.00 96.81 215 PHE A CA 1
ATOM 1718 C C . PHE A 1 215 ? 7.306 -8.230 5.143 1.00 96.81 215 PHE A C 1
ATOM 1720 O O . PHE A 1 215 ? 7.894 -7.752 6.114 1.00 96.81 215 PHE A O 1
ATOM 1727 N N . GLY A 1 216 ? 7.586 -9.465 4.704 1.00 95.69 216 GLY A N 1
ATOM 1728 C CA . GLY A 1 216 ? 8.494 -10.394 5.394 1.00 95.69 216 GLY A CA 1
ATOM 1729 C C . GLY A 1 216 ? 9.844 -9.787 5.808 1.00 95.69 216 GLY A C 1
ATOM 1730 O O . GLY A 1 216 ? 10.334 -10.068 6.907 1.00 95.69 216 GLY A O 1
ATOM 1731 N N . PHE A 1 217 ? 10.395 -8.881 4.991 1.00 92.75 217 PHE A N 1
ATOM 1732 C CA . PHE A 1 217 ? 11.637 -8.152 5.270 1.00 92.75 217 PHE A CA 1
ATOM 1733 C C . PHE A 1 217 ? 11.622 -7.349 6.584 1.00 92.75 217 PHE A C 1
ATOM 1735 O O . PHE A 1 217 ? 12.664 -7.232 7.227 1.00 92.75 217 PHE A O 1
ATOM 1742 N N . LEU A 1 218 ? 10.466 -6.843 7.034 1.00 95.31 218 LEU A N 1
ATOM 1743 C CA . LEU A 1 218 ? 10.338 -6.151 8.325 1.00 95.31 218 LEU A CA 1
ATOM 1744 C C . LEU A 1 218 ? 10.586 -7.088 9.515 1.00 95.31 218 LEU A C 1
ATOM 1746 O O . LEU A 1 218 ? 10.995 -6.637 10.585 1.00 95.31 218 LEU A O 1
ATOM 1750 N N . PHE A 1 219 ? 10.370 -8.389 9.315 1.00 95.12 219 PHE A N 1
ATOM 1751 C CA . PHE A 1 219 ? 10.415 -9.430 10.341 1.00 95.12 219 PHE A CA 1
ATOM 1752 C C . PHE A 1 219 ? 11.641 -10.347 10.213 1.00 95.12 219 PHE A C 1
ATOM 1754 O O . PHE A 1 219 ? 11.669 -11.421 10.814 1.00 95.12 219 PHE A O 1
ATOM 1761 N N . GLY A 1 220 ? 12.638 -9.968 9.402 1.00 91.06 220 GLY A N 1
ATOM 1762 C CA . GLY A 1 220 ? 13.818 -10.802 9.139 1.00 91.06 220 GLY A CA 1
ATOM 1763 C C . GLY A 1 220 ? 13.503 -12.094 8.373 1.00 91.06 220 GLY A C 1
ATOM 1764 O O . GLY A 1 220 ? 14.258 -13.062 8.454 1.00 91.06 220 GLY A O 1
ATOM 1765 N N . LYS A 1 221 ? 12.377 -12.130 7.652 1.00 91.69 221 LYS A N 1
ATOM 1766 C CA . LYS A 1 221 ? 11.944 -13.248 6.810 1.00 91.69 221 LYS A CA 1
ATOM 1767 C C . LYS A 1 221 ? 12.062 -12.870 5.337 1.00 91.69 221 LYS A C 1
ATOM 1769 O O . LYS A 1 221 ? 12.190 -11.698 4.989 1.00 91.69 221 LYS A O 1
ATOM 1774 N N . LYS A 1 222 ? 11.983 -13.875 4.464 1.00 88.19 222 LYS A N 1
ATOM 1775 C CA . LYS A 1 222 ? 11.747 -13.623 3.041 1.00 88.19 222 LYS A CA 1
ATOM 1776 C C . LYS A 1 222 ? 10.344 -13.062 2.857 1.00 88.19 222 LYS A C 1
ATOM 1778 O O . LYS A 1 222 ? 9.409 -13.504 3.520 1.00 88.19 222 LYS A O 1
ATOM 1783 N N . SER A 1 223 ? 10.236 -12.108 1.955 1.00 89.19 223 SER A N 1
ATOM 1784 C CA . SER A 1 223 ? 8.991 -11.500 1.527 1.00 89.19 223 SER A CA 1
ATOM 1785 C C . SER A 1 223 ? 8.416 -12.264 0.333 1.00 89.19 223 SER A C 1
ATOM 1787 O O . SER A 1 223 ? 9.093 -13.104 -0.265 1.00 89.19 223 SER A O 1
ATOM 1789 N N . SER A 1 224 ? 7.182 -11.944 -0.052 1.00 83.19 224 SER A N 1
ATOM 1790 C CA . SER A 1 224 ? 6.518 -12.521 -1.233 1.00 83.19 224 SER A CA 1
ATOM 1791 C C . SER A 1 224 ? 7.310 -12.336 -2.542 1.00 83.19 224 SER A C 1
ATOM 1793 O O . SER A 1 224 ? 7.181 -13.135 -3.468 1.00 83.19 224 SER A O 1
ATOM 1795 N N . TRP A 1 225 ? 8.165 -11.313 -2.595 1.00 85.00 225 TRP A N 1
ATOM 1796 C CA . TRP A 1 225 ? 9.163 -11.079 -3.633 1.00 85.00 225 TRP A CA 1
ATOM 1797 C C . TRP A 1 225 ? 10.475 -10.603 -3.004 1.00 85.00 225 TRP A C 1
ATOM 1799 O O . TRP A 1 225 ? 10.463 -9.856 -2.026 1.00 85.00 225 TRP A O 1
ATOM 1809 N N . GLU A 1 226 ? 11.610 -10.990 -3.580 1.00 81.75 226 GLU A N 1
ATOM 1810 C CA . GLU A 1 226 ? 12.938 -10.553 -3.149 1.00 81.75 226 GLU A CA 1
ATOM 1811 C C . GLU A 1 226 ? 13.705 -9.965 -4.340 1.00 81.75 226 GLU A C 1
ATOM 1813 O O . GLU A 1 226 ? 13.722 -10.601 -5.396 1.00 81.75 226 GLU A O 1
ATOM 1818 N N . PRO A 1 227 ? 14.327 -8.779 -4.194 1.00 72.81 227 PRO A N 1
ATOM 1819 C CA . PRO A 1 227 ? 15.159 -8.204 -5.242 1.00 72.81 227 PRO A CA 1
ATOM 1820 C C . PRO A 1 227 ? 16.434 -9.015 -5.454 1.00 72.81 227 PRO A C 1
ATOM 1822 O O . PRO A 1 227 ? 17.008 -9.579 -4.517 1.00 72.81 227 PRO A O 1
ATOM 1825 N N . GLU A 1 228 ? 16.959 -8.961 -6.671 1.00 69.44 228 GLU A N 1
ATOM 1826 C CA . GLU A 1 228 ? 18.324 -9.396 -6.932 1.00 69.44 228 GLU A CA 1
ATOM 1827 C C . GLU A 1 228 ? 19.357 -8.397 -6.386 1.00 69.44 228 GLU A C 1
ATOM 1829 O O . GLU A 1 228 ? 19.092 -7.203 -6.210 1.00 69.44 228 GLU A O 1
ATOM 1834 N N . ALA A 1 229 ? 20.589 -8.867 -6.165 1.00 67.19 229 ALA A N 1
ATOM 1835 C CA . ALA A 1 229 ? 21.680 -8.042 -5.641 1.00 67.19 229 ALA A CA 1
ATOM 1836 C C . ALA A 1 229 ? 21.951 -6.787 -6.495 1.00 67.19 229 ALA A C 1
ATOM 1838 O O . ALA A 1 229 ? 22.231 -5.722 -5.949 1.00 67.19 229 ALA A O 1
ATOM 1839 N N . ALA A 1 230 ? 21.819 -6.883 -7.822 1.00 63.41 230 ALA A N 1
ATOM 1840 C CA . ALA A 1 230 ? 21.997 -5.748 -8.728 1.00 63.41 230 ALA A CA 1
ATOM 1841 C C . ALA A 1 230 ? 20.894 -4.684 -8.572 1.00 63.41 230 ALA A C 1
ATOM 1843 O O . ALA A 1 230 ? 21.173 -3.485 -8.599 1.00 63.41 230 ALA A O 1
ATOM 1844 N N . GLN A 1 231 ? 19.646 -5.108 -8.345 1.00 64.69 231 GLN A N 1
ATOM 1845 C CA . GLN A 1 231 ? 18.520 -4.202 -8.101 1.00 64.69 231 GLN A CA 1
ATOM 1846 C C . GLN A 1 231 ? 18.711 -3.449 -6.774 1.00 64.69 231 GLN A C 1
ATOM 1848 O O . GLN A 1 231 ? 18.473 -2.243 -6.707 1.00 64.69 231 GLN A O 1
ATOM 1853 N N . LEU A 1 232 ? 19.234 -4.131 -5.746 1.00 64.50 232 LEU A N 1
ATOM 1854 C CA . LEU A 1 232 ? 19.569 -3.521 -4.455 1.00 64.50 232 LEU A CA 1
ATOM 1855 C C . LEU A 1 232 ? 20.627 -2.414 -4.562 1.00 64.50 232 LEU A C 1
ATOM 1857 O O . LEU A 1 232 ? 20.520 -1.425 -3.842 1.00 64.50 232 LEU A O 1
ATOM 1861 N N . VAL A 1 233 ? 21.634 -2.552 -5.433 1.00 63.78 233 VAL A N 1
ATOM 1862 C CA . VAL A 1 233 ? 22.661 -1.510 -5.637 1.00 63.78 233 VAL A CA 1
ATOM 1863 C C . VAL A 1 233 ? 22.032 -0.233 -6.191 1.00 63.78 233 VAL A C 1
ATOM 1865 O O . VAL A 1 233 ? 22.232 0.838 -5.625 1.00 63.78 233 VAL A O 1
ATOM 1868 N N . ASN A 1 234 ? 21.203 -0.351 -7.231 1.00 61.94 234 ASN A N 1
ATOM 1869 C CA . ASN A 1 234 ? 20.535 0.800 -7.844 1.00 61.94 234 ASN A CA 1
ATOM 1870 C C . ASN A 1 234 ? 19.585 1.504 -6.869 1.00 61.94 234 ASN A C 1
ATOM 1872 O O . ASN A 1 234 ? 19.582 2.729 -6.783 1.00 61.94 234 ASN A O 1
ATOM 1876 N N . LEU A 1 235 ? 18.814 0.733 -6.100 1.00 59.41 235 LEU A N 1
ATOM 1877 C CA . LEU A 1 235 ? 17.887 1.267 -5.104 1.00 59.41 235 LEU A CA 1
ATOM 1878 C C . LEU A 1 235 ? 18.609 1.984 -3.956 1.00 59.41 235 LEU A C 1
ATOM 1880 O O . LEU A 1 235 ? 18.134 3.021 -3.500 1.00 59.41 235 LEU A O 1
ATOM 1884 N N . ARG A 1 236 ? 19.774 1.484 -3.523 1.00 61.81 236 ARG A N 1
ATOM 1885 C CA . ARG A 1 236 ? 20.615 2.165 -2.524 1.00 61.81 236 ARG A CA 1
ATOM 1886 C C . ARG A 1 236 ? 21.168 3.477 -3.060 1.00 61.81 236 ARG A C 1
ATOM 1888 O O . ARG A 1 236 ? 20.997 4.497 -2.408 1.00 61.81 236 ARG A O 1
ATOM 1895 N N . SER A 1 237 ? 21.730 3.475 -4.267 1.00 61.44 237 SER A N 1
ATOM 1896 C CA . SER A 1 237 ? 22.212 4.706 -4.901 1.00 61.44 237 SER A CA 1
ATOM 1897 C C . SER A 1 237 ? 21.083 5.712 -5.141 1.00 61.44 237 SER A C 1
ATOM 1899 O O . SER A 1 237 ? 21.288 6.915 -5.008 1.00 61.44 237 SER A O 1
ATOM 1901 N N . ALA A 1 238 ? 19.874 5.253 -5.469 1.00 56.12 238 ALA A N 1
ATOM 1902 C CA . ALA A 1 238 ? 18.714 6.128 -5.579 1.00 56.12 238 ALA A CA 1
ATOM 1903 C C . ALA A 1 238 ? 18.301 6.701 -4.211 1.00 56.12 238 ALA A C 1
ATOM 1905 O O . ALA A 1 238 ? 18.045 7.896 -4.122 1.00 56.12 238 ALA A O 1
ATOM 1906 N N . SER A 1 239 ? 18.302 5.889 -3.147 1.00 53.00 239 SER A N 1
ATOM 1907 C CA . SER A 1 239 ? 18.026 6.339 -1.774 1.00 53.00 239 SER A CA 1
ATOM 1908 C C . SER A 1 239 ? 19.037 7.378 -1.284 1.00 53.00 239 SER A C 1
ATOM 1910 O O . SER A 1 239 ? 18.632 8.412 -0.773 1.00 53.00 239 SER A O 1
ATOM 1912 N N . GLU A 1 240 ? 20.335 7.152 -1.500 1.00 54.16 240 GLU A N 1
ATOM 1913 C CA . GLU A 1 240 ? 21.407 8.087 -1.117 1.00 54.16 240 GLU A CA 1
ATOM 1914 C C . GLU A 1 240 ? 21.282 9.433 -1.845 1.00 54.16 240 GLU A C 1
ATOM 1916 O O . GLU A 1 240 ? 21.572 10.489 -1.287 1.00 54.16 240 GLU A O 1
ATOM 1921 N N . ASN A 1 241 ? 20.798 9.411 -3.090 1.00 48.84 241 ASN A N 1
ATOM 1922 C CA . ASN A 1 241 ? 20.505 10.628 -3.837 1.00 48.84 241 ASN A CA 1
ATOM 1923 C C . ASN A 1 241 ? 19.225 11.325 -3.357 1.00 48.84 241 ASN A C 1
ATOM 1925 O O . ASN A 1 241 ? 19.117 12.526 -3.578 1.00 48.84 241 ASN A O 1
ATOM 1929 N N . LEU A 1 242 ? 18.288 10.616 -2.707 1.00 46.44 242 LEU A N 1
ATOM 1930 C CA . LEU A 1 242 ? 17.040 11.154 -2.139 1.00 46.44 242 LEU A CA 1
ATOM 1931 C C . LEU A 1 242 ? 17.230 11.859 -0.779 1.00 46.44 242 LEU A C 1
ATOM 1933 O O . LEU A 1 242 ? 16.333 12.594 -0.366 1.00 46.44 242 LEU A O 1
ATOM 1937 N N . ASP A 1 243 ? 18.392 11.712 -0.133 1.00 38.78 243 ASP A N 1
ATOM 1938 C CA . ASP A 1 243 ? 18.717 12.307 1.177 1.00 38.78 243 ASP A CA 1
ATOM 1939 C C . ASP A 1 243 ? 19.199 13.776 1.112 1.00 38.78 243 ASP A C 1
ATOM 1941 O O . ASP A 1 243 ? 19.500 14.400 2.133 1.00 38.78 243 ASP A O 1
ATOM 1945 N N . GLY A 1 244 ? 19.258 14.381 -0.081 1.00 37.69 244 GLY A N 1
ATOM 1946 C CA . GLY A 1 244 ? 19.509 15.817 -0.235 1.00 37.69 244 GLY A CA 1
ATOM 1947 C C . GLY A 1 244 ? 18.269 16.668 0.102 1.00 37.69 244 GLY A C 1
ATOM 1948 O O . GLY A 1 244 ? 17.150 16.254 -0.207 1.00 37.69 244 GLY A O 1
ATOM 1949 N N . PRO A 1 245 ? 18.416 17.902 0.635 1.00 35.31 245 PRO A N 1
ATOM 1950 C CA . PRO A 1 245 ? 17.288 18.770 1.022 1.00 35.31 245 PRO A CA 1
ATOM 1951 C C . PRO A 1 245 ? 16.313 19.124 -0.124 1.00 35.31 245 PRO A C 1
ATOM 1953 O O . PRO A 1 245 ? 15.210 19.613 0.129 1.00 35.31 245 PRO A O 1
ATOM 1956 N N . ASP A 1 246 ? 16.685 18.842 -1.377 1.00 36.38 246 ASP A N 1
ATOM 1957 C CA . ASP A 1 246 ? 15.868 19.044 -2.580 1.00 36.38 246 ASP A CA 1
ATOM 1958 C C . ASP A 1 246 ? 15.532 17.755 -3.355 1.00 36.38 246 ASP A C 1
ATOM 1960 O O . ASP A 1 246 ? 14.830 17.807 -4.366 1.00 36.38 246 ASP A O 1
ATOM 1964 N N . ALA A 1 247 ? 15.974 16.579 -2.914 1.00 36.47 247 ALA A N 1
ATOM 1965 C CA . ALA A 1 247 ? 15.979 15.396 -3.774 1.00 36.47 247 ALA A CA 1
ATOM 1966 C C . ALA A 1 247 ? 14.630 14.666 -3.910 1.00 36.47 247 ALA A C 1
ATOM 1968 O O . ALA A 1 247 ? 14.339 14.071 -4.954 1.00 36.47 247 ALA A O 1
ATOM 1969 N N . LEU A 1 248 ? 13.741 14.810 -2.925 1.00 35.22 248 LEU A N 1
ATOM 1970 C CA . LEU A 1 248 ? 12.335 14.408 -3.054 1.00 35.22 248 LEU A CA 1
ATOM 1971 C C . LEU A 1 248 ? 11.527 15.334 -3.986 1.00 35.22 248 LEU A C 1
ATOM 1973 O O . LEU A 1 248 ? 10.407 14.991 -4.365 1.00 35.22 248 LEU A O 1
ATOM 1977 N N . LYS A 1 249 ? 12.069 16.496 -4.389 1.00 31.48 249 LYS A N 1
ATOM 1978 C CA . LYS A 1 249 ? 11.392 17.422 -5.316 1.00 31.48 249 LYS A CA 1
ATOM 1979 C C . LYS A 1 249 ? 11.660 17.102 -6.790 1.00 31.48 249 LYS A C 1
ATOM 1981 O O . LYS A 1 249 ? 10.822 17.434 -7.626 1.00 31.48 249 LYS A O 1
ATOM 1986 N N . SER A 1 250 ? 12.789 16.474 -7.126 1.00 28.39 250 SER A N 1
ATOM 1987 C CA . SER A 1 250 ? 13.276 16.378 -8.514 1.00 28.39 250 SER A CA 1
ATOM 1988 C C . SER A 1 250 ? 13.225 14.982 -9.148 1.00 28.39 250 SER A C 1
ATOM 1990 O O . SER A 1 250 ? 13.358 14.887 -10.365 1.00 28.39 250 SER A O 1
ATOM 1992 N N . SER A 1 251 ? 12.985 13.909 -8.387 1.00 27.86 251 SER A N 1
ATOM 1993 C CA . SER A 1 251 ? 13.290 12.545 -8.869 1.00 27.86 251 SER A CA 1
ATOM 1994 C C . SER A 1 251 ? 12.092 11.698 -9.336 1.00 27.86 251 SER A C 1
ATOM 1996 O O . SER A 1 251 ? 12.288 10.570 -9.772 1.00 27.86 251 SER A O 1
ATOM 1998 N N . ILE A 1 252 ? 10.854 12.213 -9.284 1.00 35.16 252 ILE A N 1
ATOM 1999 C CA . ILE A 1 252 ? 9.633 11.465 -9.686 1.00 35.16 252 ILE A CA 1
ATOM 2000 C C . ILE A 1 252 ? 8.949 12.032 -10.945 1.00 35.16 252 ILE A C 1
ATOM 2002 O O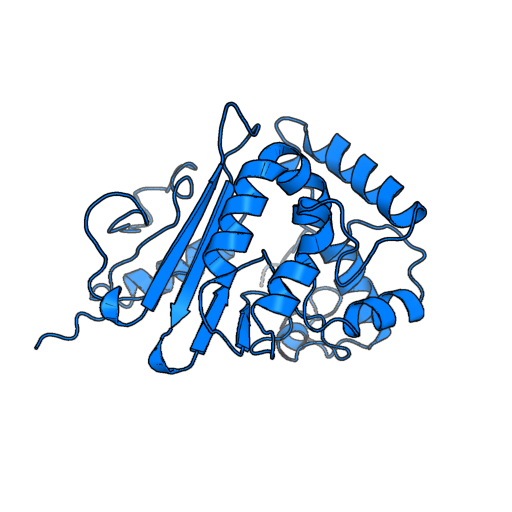 . ILE A 1 252 ? 8.015 11.435 -11.481 1.00 35.16 252 ILE A O 1
ATOM 2006 N N . TRP A 1 253 ? 9.436 13.142 -11.503 1.00 29.80 253 TRP A N 1
ATOM 2007 C CA . TRP A 1 253 ? 8.760 13.807 -12.617 1.00 29.80 253 TRP A CA 1
ATOM 2008 C C . TRP A 1 253 ? 9.599 13.756 -13.893 1.00 29.80 253 TRP A C 1
ATOM 2010 O O . TRP A 1 253 ? 10.434 14.621 -14.144 1.00 29.80 253 TRP A O 1
ATOM 2020 N N . VAL A 1 254 ? 9.301 12.784 -14.762 1.00 25.00 254 VAL A N 1
ATOM 2021 C CA . VAL A 1 254 ? 9.422 13.036 -16.204 1.00 25.00 254 VAL A CA 1
ATOM 2022 C C . VAL A 1 254 ? 8.584 14.286 -16.480 1.00 25.00 254 VAL A C 1
ATOM 2024 O O . VAL A 1 254 ? 7.396 14.318 -16.149 1.00 25.00 254 VAL A O 1
ATOM 2027 N N . ARG A 1 255 ? 9.215 15.339 -17.013 1.00 23.36 255 ARG A N 1
ATOM 2028 C CA . ARG A 1 255 ? 8.535 16.547 -17.493 1.00 23.36 255 ARG A CA 1
ATOM 2029 C C . ARG A 1 255 ? 7.379 16.131 -18.404 1.00 23.36 255 ARG A C 1
ATOM 2031 O O . ARG A 1 255 ? 7.601 15.711 -19.532 1.00 23.36 255 ARG A O 1
ATOM 2038 N N . PHE A 1 256 ? 6.149 16.286 -17.928 1.00 27.14 256 PHE A N 1
ATOM 2039 C CA . PHE A 1 256 ? 4.997 16.423 -18.808 1.00 27.14 256 PHE A CA 1
ATOM 2040 C C . PHE A 1 256 ? 4.975 17.874 -19.289 1.00 27.14 256 PHE A C 1
ATOM 2042 O O . PHE A 1 256 ? 4.236 18.698 -18.746 1.00 27.14 256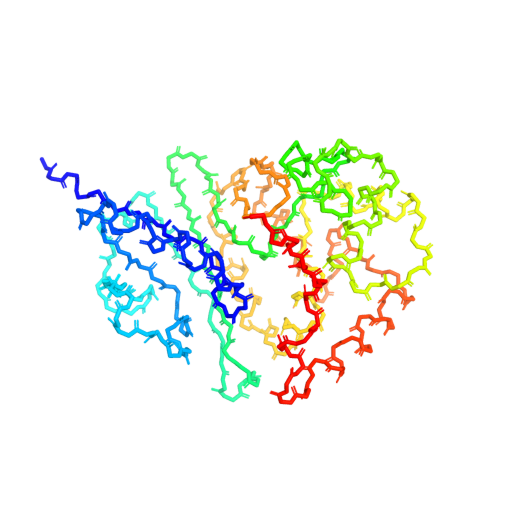 PHE A O 1
ATOM 2049 N N . ASP A 1 257 ? 5.809 18.194 -20.279 1.00 22.94 257 ASP A N 1
ATOM 2050 C CA . ASP A 1 257 ? 5.573 19.378 -21.100 1.00 22.94 257 ASP A CA 1
ATOM 2051 C C . ASP A 1 257 ? 4.327 19.084 -21.940 1.00 22.94 257 ASP A C 1
ATOM 2053 O O . ASP A 1 257 ? 4.371 18.429 -22.978 1.00 22.94 257 ASP A O 1
ATOM 2057 N N . VAL A 1 258 ? 3.169 19.514 -21.436 1.00 28.67 258 VAL A N 1
ATOM 2058 C CA . VAL A 1 258 ? 1.971 19.627 -22.264 1.00 28.67 258 VAL A CA 1
ATOM 2059 C C . VAL A 1 258 ? 2.241 20.793 -23.201 1.00 28.67 258 VAL A C 1
ATOM 2061 O O . VAL A 1 258 ? 2.291 21.941 -22.755 1.00 28.67 258 VAL A O 1
ATOM 2064 N N . ALA A 1 259 ? 2.447 20.490 -24.482 1.00 24.67 259 ALA A N 1
ATOM 2065 C CA . ALA A 1 259 ? 2.375 21.487 -25.534 1.00 24.67 259 ALA A CA 1
ATOM 2066 C C . ALA A 1 259 ? 1.070 22.275 -25.349 1.00 24.67 259 ALA A C 1
ATOM 2068 O O . ALA A 1 259 ? -0.015 21.693 -25.304 1.00 24.67 259 ALA A O 1
ATOM 2069 N N . GLN A 1 260 ? 1.204 23.585 -25.150 1.00 23.47 260 GLN A N 1
ATOM 2070 C CA . GLN A 1 260 ? 0.073 24.498 -25.091 1.00 23.47 260 GLN A CA 1
ATOM 2071 C C . GLN A 1 260 ? -0.728 24.363 -26.390 1.00 23.47 260 GLN A C 1
ATOM 2073 O O . GLN A 1 260 ? -0.170 24.522 -27.477 1.00 23.47 260 GLN A O 1
ATOM 2078 N N . SER A 1 261 ? -2.019 24.075 -26.260 1.00 28.58 261 SER A N 1
ATOM 2079 C CA . SER A 1 261 ? -3.035 24.385 -27.267 1.00 28.58 261 SER A CA 1
ATOM 2080 C C . SER A 1 261 ? -3.956 25.445 -26.694 1.00 28.58 261 SER A C 1
ATOM 2082 O O . SER A 1 261 ? -4.460 25.179 -25.574 1.00 28.58 261 SER A O 1
#

Organism: Polarella glacialis (NCBI:txid89957)

InterPro domains:
  IPR025638 Protein of unknown function DUF4336 [PF14234] (57-118)
  IPR025638 Protein of unknown function DUF4336 [PF14234] (147-217)
  IPR025638 Protein of unknown function DUF4336 [PTHR33835] (64-220)

Foldseek 3Di:
DDPQAADEPDDFQPQDDPVSVVVVLVVCVVCVSYAYEEEPQNCPDDDPVVSVDDHPYYPPPDDDDPCCVQKPKFKQWDAPPLDPGIGIWMWIAGQVQLEIETEQQKDAADQADDPVCLCQDLPRDRHGDDSVSSLVVVCVQQLVDPDDDDPVNSVLSNPQQIAGRNLCVLQPCVSVLVSVLVRLVVSLVRAHQWYAYNDHDPTGGDGSVSSVLNVQVSVVGHHSDDDDPNSNVSSVVLNVQCPDPCSSVPRNDPDPPPDDD

Secondary structure (DSSP, 8-state):
------------TTS--HHHHHHHHHHHHT-TTS--EE-TTTT-S---GGG-----EETTBSSPPTTTTTEEEEEEEE-TTTSSS-EEEEEEEEGGGTEEEESSSSB---SS--GGGGGTTTTSS--PPPHHHHHHHHHHHHH---S---HHHHHHHHSSS-B--HHIIIIITTTSHHHHHHHHHHHTTS--SEEEESSSS-SEE--HHHHHHHTGGGGTS--SS---HHHHHHHHHHHHHHTSTTHHHHSS---------

Radius of gyration: 18.96 Å; Cα contacts (8 Å, |Δi|>4): 372; chains: 1; bounding box: 54×45×45 Å